Protein AF-E2C2I5-F1 (afdb_monomer_lite)

Radius of gyration: 35.13 Å; chains: 1; bounding box: 68×86×84 Å

Structure (mmCIF, N/CA/C/O backbone):
data_AF-E2C2I5-F1
#
_entry.id   AF-E2C2I5-F1
#
loop_
_atom_site.group_PDB
_atom_site.id
_atom_site.type_symbol
_atom_site.label_atom_id
_atom_site.label_alt_id
_atom_site.label_comp_id
_atom_site.label_asym_id
_atom_site.label_entity_id
_atom_site.label_seq_id
_atom_site.pdbx_PDB_ins_code
_atom_site.Cartn_x
_atom_site.Cartn_y
_atom_site.Cartn_z
_atom_site.occupancy
_atom_site.B_iso_or_equiv
_atom_site.auth_seq_id
_atom_site.auth_comp_id
_atom_site.auth_asym_id
_atom_site.auth_atom_id
_atom_site.pdbx_PDB_model_num
ATOM 1 N N . MET A 1 1 ? -8.054 40.613 7.301 1.00 51.94 1 MET A N 1
ATOM 2 C CA . MET A 1 1 ? -6.855 39.933 7.854 1.00 51.94 1 MET A CA 1
ATOM 3 C C . MET A 1 1 ? -6.997 39.533 9.326 1.00 51.94 1 MET A C 1
ATOM 5 O O . MET A 1 1 ? -6.548 38.452 9.663 1.00 51.94 1 MET A O 1
ATOM 9 N N . LYS A 1 2 ? -7.657 40.318 10.198 1.00 44.59 2 LYS A N 1
ATOM 10 C CA . LYS A 1 2 ? -7.872 39.941 11.616 1.00 44.59 2 LYS A CA 1
ATOM 11 C C . LYS A 1 2 ? -8.952 38.860 11.837 1.00 44.59 2 LYS A C 1
ATOM 13 O O . LYS A 1 2 ? -8.849 38.065 12.758 1.00 44.59 2 LYS A O 1
ATOM 18 N N . SER A 1 3 ? -9.952 38.797 10.958 1.00 50.69 3 SER A N 1
ATOM 19 C CA . SER A 1 3 ? -11.070 37.839 11.006 1.00 50.69 3 SER A CA 1
ATOM 20 C C . SER A 1 3 ? -10.702 36.408 10.586 1.00 50.69 3 SER A C 1
ATOM 22 O O . SER A 1 3 ? -11.320 35.458 11.048 1.00 50.69 3 SER A O 1
ATOM 24 N N . LEU A 1 4 ? -9.674 36.243 9.749 1.00 49.72 4 LEU A N 1
ATOM 25 C CA . LEU A 1 4 ? -9.240 34.935 9.239 1.00 49.72 4 LEU A CA 1
ATOM 26 C C . LEU A 1 4 ? -8.395 34.179 10.283 1.00 49.72 4 LEU A C 1
ATOM 28 O O . LEU A 1 4 ? -8.514 32.969 10.425 1.00 49.7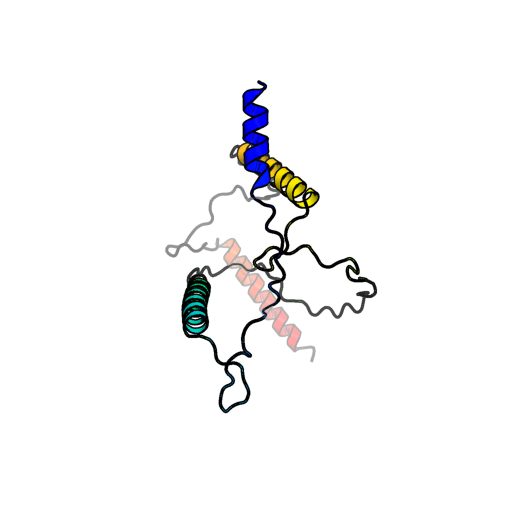2 4 LEU A O 1
ATOM 32 N N . ILE A 1 5 ? -7.630 34.914 11.097 1.00 56.66 5 ILE A N 1
ATOM 33 C CA . ILE A 1 5 ? -6.837 34.367 12.212 1.00 56.66 5 ILE A CA 1
ATOM 34 C C . ILE A 1 5 ? -7.750 33.818 13.322 1.00 56.66 5 ILE A C 1
ATOM 36 O O . ILE A 1 5 ? -7.475 32.756 13.873 1.00 56.66 5 ILE A O 1
ATOM 40 N N . ALA A 1 6 ? -8.870 34.493 13.604 1.00 51.84 6 ALA A N 1
ATOM 41 C CA . ALA A 1 6 ? -9.837 34.039 14.605 1.00 51.84 6 ALA A CA 1
ATOM 42 C C . ALA A 1 6 ? -10.545 32.731 14.202 1.00 51.84 6 ALA A C 1
ATOM 44 O O . ALA A 1 6 ? -10.828 31.906 15.064 1.00 51.84 6 ALA A O 1
ATOM 45 N N . LEU A 1 7 ? -10.787 32.522 12.902 1.00 50.88 7 LEU A N 1
ATOM 46 C CA . LEU A 1 7 ? -11.456 31.325 12.382 1.00 50.88 7 LEU A CA 1
ATOM 47 C C . LEU A 1 7 ? -10.517 30.107 12.311 1.00 50.88 7 LEU A C 1
ATOM 49 O O . LEU A 1 7 ? -10.944 28.981 12.530 1.00 50.88 7 LEU A O 1
ATOM 53 N N . VAL A 1 8 ? -9.221 30.320 12.066 1.00 57.94 8 VAL A N 1
ATOM 54 C CA . VAL A 1 8 ? -8.220 29.237 12.091 1.00 57.94 8 VAL A CA 1
ATOM 55 C C . VAL A 1 8 ? -7.929 28.779 13.528 1.00 57.94 8 VAL A C 1
ATOM 57 O O . VAL A 1 8 ? -7.766 27.585 13.773 1.00 57.94 8 VAL A O 1
ATOM 60 N N . LEU A 1 9 ? -7.945 29.700 14.499 1.00 54.59 9 LEU A N 1
ATOM 61 C CA . LEU A 1 9 ? -7.758 29.367 15.916 1.00 54.59 9 LEU A CA 1
ATOM 62 C C . LEU A 1 9 ? -8.927 28.566 16.514 1.00 54.59 9 LEU A C 1
ATOM 64 O O . LEU A 1 9 ? -8.696 27.728 17.381 1.00 54.59 9 LEU A O 1
ATOM 68 N N . THR A 1 10 ? -10.164 28.759 16.045 1.00 53.28 10 THR A N 1
ATOM 69 C CA . THR A 1 10 ? -11.323 27.979 16.522 1.00 53.28 10 THR A CA 1
ATOM 70 C C . THR A 1 10 ? -11.397 26.570 15.927 1.00 53.28 10 THR A C 1
ATOM 72 O O . THR A 1 10 ? -11.929 25.666 16.571 1.00 53.28 10 THR A O 1
ATOM 75 N N . VAL A 1 11 ? -10.832 26.344 14.737 1.00 52.91 11 VAL A N 1
ATOM 76 C CA . VAL A 1 11 ? -10.748 25.004 14.126 1.00 52.91 11 VAL A CA 1
ATOM 77 C C . VAL A 1 11 ? -9.607 24.181 14.740 1.00 52.91 11 VAL A C 1
ATOM 79 O O . VAL A 1 11 ? -9.776 22.988 14.975 1.00 52.91 11 VAL A O 1
ATOM 82 N N . ALA A 1 12 ? -8.485 24.814 15.101 1.00 45.72 12 ALA A N 1
ATOM 83 C CA . ALA A 1 12 ? -7.349 24.136 15.737 1.00 45.72 12 ALA A CA 1
ATOM 84 C C . ALA A 1 12 ? -7.625 23.652 17.179 1.00 45.72 12 ALA A C 1
ATOM 86 O O . ALA A 1 12 ? -6.884 22.823 17.702 1.00 45.72 12 ALA A O 1
ATOM 87 N N . ALA A 1 13 ? -8.687 24.141 17.827 1.00 45.00 13 ALA A N 1
ATOM 88 C CA . ALA A 1 13 ? -9.015 23.795 19.211 1.00 45.00 13 ALA A CA 1
ATOM 89 C C . ALA A 1 13 ? -9.812 22.480 19.377 1.00 45.00 13 ALA A C 1
ATOM 91 O O . ALA A 1 13 ? -10.006 22.039 20.507 1.00 45.00 13 ALA A O 1
ATOM 92 N N . GLN A 1 14 ? -10.284 21.843 18.297 1.00 46.66 14 GLN A N 1
ATOM 93 C CA . GLN A 1 14 ? -11.210 20.698 18.395 1.00 46.66 14 GLN A CA 1
ATOM 94 C C . GLN A 1 14 ? -10.546 19.311 18.394 1.00 46.66 14 GLN A C 1
ATOM 96 O O . GLN A 1 14 ? -11.235 18.315 18.587 1.00 46.66 14 GLN A O 1
ATOM 101 N N . THR A 1 15 ? -9.225 19.208 18.229 1.00 47.47 15 THR A N 1
ATOM 102 C CA . THR A 1 15 ? -8.535 17.907 18.103 1.00 47.47 15 THR A CA 1
ATOM 103 C C . THR A 1 15 ? -7.548 17.630 19.232 1.00 47.47 15 THR A C 1
ATOM 105 O O . THR A 1 15 ? -6.478 17.069 19.017 1.00 47.47 15 THR A O 1
ATOM 108 N N . LEU A 1 16 ? -7.911 18.001 20.459 1.00 45.62 16 LEU A N 1
ATOM 109 C CA . LEU A 1 16 ? -7.290 17.461 21.666 1.00 45.62 16 LEU A CA 1
ATOM 110 C C . LEU A 1 16 ? -8.247 16.423 22.254 1.00 45.62 16 LEU A C 1
ATOM 112 O O . LEU A 1 16 ? -8.959 16.691 23.218 1.00 45.62 16 LEU A O 1
ATOM 116 N N . ALA A 1 17 ? -8.291 15.236 21.645 1.00 46.94 17 ALA A N 1
ATOM 117 C CA . ALA A 1 17 ? -8.889 14.068 22.279 1.00 46.94 17 ALA A CA 1
ATOM 118 C C . ALA A 1 17 ? -7.963 13.642 23.424 1.00 46.94 17 ALA A C 1
ATOM 120 O O . ALA A 1 17 ? -7.044 12.841 23.262 1.00 46.94 17 ALA A O 1
ATOM 121 N N . THR A 1 18 ? -8.158 14.258 24.584 1.00 50.56 18 THR A N 1
ATOM 122 C CA . THR A 1 18 ? -7.591 13.790 25.841 1.00 50.56 18 THR A CA 1
ATOM 123 C C . THR A 1 18 ? -8.123 12.378 26.100 1.00 50.56 18 THR A C 1
ATOM 125 O O . THR A 1 18 ? -9.337 12.170 26.021 1.00 50.56 18 THR A O 1
ATOM 128 N N . PRO A 1 19 ? -7.271 11.379 26.400 1.00 46.25 19 PRO A N 1
ATOM 129 C CA . PRO A 1 19 ? -7.760 10.093 26.868 1.00 46.25 19 PRO A CA 1
ATOM 130 C C . PRO A 1 19 ? -8.408 10.333 28.231 1.00 46.25 19 PRO A C 1
ATOM 132 O O . PRO A 1 19 ? -7.738 10.448 29.258 1.00 46.25 19 PRO A O 1
ATOM 135 N N . ALA A 1 20 ? -9.729 10.486 28.235 1.00 58.34 20 ALA A N 1
ATOM 136 C CA . ALA A 1 20 ? -10.504 10.495 29.454 1.00 58.34 20 ALA A CA 1
ATOM 137 C C . ALA A 1 20 ? -10.361 9.101 30.073 1.00 58.34 20 ALA A C 1
ATOM 139 O O . ALA A 1 20 ? -10.916 8.121 29.578 1.00 58.34 20 ALA A O 1
ATOM 140 N N . TYR A 1 21 ? -9.573 8.998 31.141 1.00 47.81 21 TYR A N 1
ATOM 141 C CA . TYR A 1 21 ? -9.555 7.811 31.981 1.00 47.81 21 TYR A CA 1
ATOM 142 C C . TYR A 1 21 ? -10.934 7.696 32.636 1.00 47.81 21 TYR A C 1
ATOM 144 O O . TYR A 1 21 ? -11.212 8.326 33.657 1.00 47.81 21 TYR A O 1
ATOM 152 N N . TYR A 1 22 ? -11.830 6.932 32.012 1.00 58.81 22 TYR A N 1
ATOM 153 C CA . TYR A 1 22 ? -13.148 6.643 32.558 1.00 58.81 22 TYR A CA 1
ATOM 154 C C . TYR A 1 22 ? -12.986 5.745 33.783 1.00 58.81 22 TYR A C 1
ATOM 156 O O . TYR A 1 22 ? -12.899 4.522 33.684 1.00 58.81 22 TYR A O 1
ATOM 164 N N . GLN A 1 23 ? -12.932 6.359 34.963 1.00 67.94 23 GLN A N 1
ATOM 165 C CA . GLN A 1 23 ? -12.984 5.634 36.223 1.00 67.94 23 GLN A CA 1
ATOM 166 C C . GLN A 1 23 ? -14.425 5.165 36.443 1.00 67.94 23 GLN A C 1
ATOM 168 O O . GLN A 1 23 ? -15.264 5.883 36.987 1.00 67.94 23 GLN A O 1
ATOM 173 N N . TYR A 1 24 ? -14.723 3.970 35.933 1.00 69.31 24 TYR A N 1
ATOM 174 C CA . TYR A 1 24 ? -16.037 3.347 36.013 1.00 69.31 24 TYR A CA 1
ATOM 175 C C . TYR A 1 24 ? -16.427 3.127 37.485 1.00 69.31 24 TYR A C 1
ATOM 177 O O . TYR A 1 24 ? -15.899 2.246 38.158 1.00 69.31 24 TYR A O 1
ATOM 185 N N . ARG A 1 25 ? -17.343 3.960 37.995 1.00 79.00 25 ARG A N 1
ATOM 186 C CA . ARG A 1 25 ? -17.965 3.847 39.332 1.00 79.00 25 ARG A CA 1
ATOM 187 C C . ARG A 1 25 ? -19.360 3.207 39.261 1.00 79.00 25 ARG A C 1
ATOM 189 O O . ARG A 1 25 ? -20.255 3.580 40.015 1.00 79.00 25 ARG A O 1
ATOM 196 N N . GLY A 1 26 ? -19.567 2.306 38.303 1.00 77.44 26 GLY A N 1
ATOM 197 C CA . GLY A 1 26 ? -20.805 1.544 38.160 1.00 77.44 26 GLY A CA 1
ATOM 198 C C . GLY A 1 26 ? -20.811 0.264 39.003 1.00 77.44 26 GLY A C 1
ATOM 199 O O . GLY A 1 26 ? -19.798 -0.074 39.622 1.00 77.44 26 GLY A O 1
ATOM 200 N N . PRO A 1 27 ? -21.945 -0.456 39.041 1.00 79.12 27 PRO A N 1
ATOM 201 C CA . PRO A 1 27 ? -22.007 -1.783 39.642 1.00 79.12 27 PRO A CA 1
ATOM 202 C C . PRO A 1 27 ? -20.991 -2.734 38.981 1.00 79.12 27 PRO A C 1
ATOM 204 O O . PRO A 1 27 ? -20.654 -2.546 37.811 1.00 79.12 27 PRO A O 1
ATOM 207 N N . PRO A 1 28 ? -20.495 -3.755 39.703 1.00 78.44 28 PRO A N 1
ATOM 208 C CA . PRO A 1 28 ? -19.565 -4.734 39.147 1.00 78.44 28 PRO A CA 1
ATOM 209 C C . PRO A 1 28 ? -20.112 -5.359 37.861 1.00 78.44 28 PRO A C 1
ATOM 211 O O . PRO A 1 28 ? -21.309 -5.634 37.761 1.00 78.44 28 PRO A O 1
ATOM 214 N N . ALA A 1 29 ? -19.234 -5.588 36.883 1.00 81.06 29 ALA A N 1
ATOM 215 C CA . ALA A 1 29 ? -19.639 -6.172 35.613 1.00 81.06 29 ALA A CA 1
ATOM 216 C C . ALA A 1 29 ? -20.240 -7.581 35.825 1.00 81.06 29 ALA A C 1
ATOM 218 O O . ALA A 1 29 ? -19.704 -8.341 36.638 1.00 81.06 29 ALA A O 1
ATOM 219 N N . PRO A 1 30 ? -21.326 -7.949 35.116 1.00 81.50 30 PRO A N 1
ATOM 220 C CA . PRO A 1 30 ? -21.920 -9.278 35.227 1.00 81.50 30 PRO A CA 1
ATOM 221 C C . PRO A 1 30 ? -20.907 -10.370 34.875 1.00 81.50 30 PRO A C 1
ATOM 223 O O . PRO A 1 30 ? -20.236 -10.288 33.847 1.00 81.50 30 PRO A O 1
ATOM 226 N N . ILE A 1 31 ? -20.802 -11.396 35.720 1.00 86.94 31 ILE A N 1
ATOM 227 C CA . ILE A 1 31 ? -19.869 -12.514 35.540 1.00 86.94 31 ILE A CA 1
ATOM 228 C C . ILE A 1 31 ? -20.655 -13.764 35.127 1.00 86.94 31 ILE A C 1
ATOM 230 O O . ILE A 1 31 ? -21.700 -14.064 35.704 1.00 86.94 31 ILE A O 1
ATOM 234 N N . GLY A 1 32 ? -20.165 -14.472 34.111 1.00 82.44 32 GLY A N 1
ATOM 235 C CA . GLY A 1 32 ? -20.705 -15.741 33.639 1.00 82.44 32 GLY A CA 1
ATOM 236 C C . GLY A 1 32 ? -20.396 -16.899 34.588 1.00 82.44 32 GLY A C 1
ATOM 237 O O . GLY A 1 32 ? -19.611 -16.784 35.530 1.00 82.44 32 GLY A O 1
ATOM 238 N N . HIS A 1 33 ? -20.990 -18.064 34.326 1.00 83.56 33 HIS A N 1
ATOM 239 C CA . HIS A 1 33 ? -20.749 -19.277 35.123 1.00 83.56 33 HIS A CA 1
ATOM 240 C C . HIS A 1 33 ? -19.287 -19.767 35.058 1.00 83.56 33 HIS A C 1
ATOM 242 O O . HIS A 1 33 ? -18.873 -20.620 35.837 1.00 83.56 33 HIS A O 1
ATOM 248 N N . ASP A 1 34 ? -18.523 -19.277 34.086 1.00 85.88 34 ASP A N 1
ATOM 249 C CA . ASP A 1 34 ? -17.114 -19.561 33.827 1.00 85.88 34 ASP A CA 1
ATOM 250 C C . ASP A 1 34 ? -16.169 -18.568 34.529 1.00 85.88 34 ASP A C 1
ATOM 252 O O . ASP A 1 34 ? -14.951 -18.650 34.367 1.00 85.88 34 ASP A O 1
ATOM 256 N N . GLY A 1 35 ? -16.715 -17.625 35.306 1.00 87.00 35 GLY A N 1
ATOM 257 C CA . GLY A 1 35 ? -15.945 -16.611 36.022 1.00 87.00 35 GLY A CA 1
ATOM 258 C C . GLY A 1 35 ? -15.465 -15.454 35.142 1.00 87.00 35 GLY A C 1
ATOM 259 O O . GLY A 1 35 ? -14.700 -14.614 35.618 1.00 87.00 35 GLY A O 1
ATOM 260 N N . ARG A 1 36 ? -15.893 -15.378 33.874 1.00 89.75 36 ARG A N 1
ATOM 261 C CA . ARG A 1 36 ? -15.522 -14.292 32.958 1.00 89.75 36 ARG A CA 1
ATOM 262 C C . ARG A 1 36 ? -16.576 -13.199 32.935 1.00 89.75 36 ARG A C 1
ATOM 264 O O . ARG A 1 36 ? -17.757 -13.451 33.139 1.00 89.75 36 ARG A O 1
ATOM 271 N N . VAL A 1 37 ? -16.144 -11.971 32.664 1.00 88.00 37 VAL A N 1
ATOM 272 C CA . VAL A 1 37 ? -17.068 -10.856 32.444 1.00 88.00 37 VAL A CA 1
ATOM 273 C C . VAL A 1 37 ? -17.885 -11.143 31.189 1.00 88.00 37 VAL A C 1
ATOM 275 O O . VAL A 1 37 ? -17.323 -11.376 30.119 1.00 88.00 37 VAL A O 1
ATOM 278 N N . MET A 1 38 ? -19.205 -11.131 31.333 1.00 86.44 38 MET A N 1
ATOM 279 C CA . MET A 1 38 ? -20.123 -11.230 30.210 1.00 86.44 38 MET A CA 1
ATOM 280 C C . MET A 1 38 ? -20.114 -9.918 29.433 1.00 86.44 38 MET A C 1
ATOM 282 O O . MET A 1 38 ? -20.232 -8.840 30.021 1.00 86.44 38 MET A O 1
ATOM 286 N N . ASP A 1 39 ? -20.013 -10.009 28.106 1.00 86.56 39 ASP A N 1
ATOM 287 C CA . ASP A 1 39 ? -20.233 -8.847 27.252 1.00 86.56 39 ASP A CA 1
ATOM 288 C C . ASP A 1 39 ? -21.666 -8.337 27.467 1.00 86.56 39 ASP A C 1
ATOM 290 O O . ASP A 1 39 ? -22.626 -9.114 27.474 1.00 86.56 39 ASP A O 1
ATOM 294 N N . THR A 1 40 ? -21.821 -7.022 27.615 1.00 89.00 40 THR A N 1
ATOM 295 C CA . THR A 1 40 ? -23.147 -6.403 27.520 1.00 89.00 40 THR A CA 1
ATOM 296 C C . THR A 1 40 ? -23.677 -6.589 26.090 1.00 89.00 40 THR A C 1
ATOM 298 O O . THR A 1 40 ? -22.875 -6.772 25.165 1.00 89.00 40 THR A O 1
ATOM 301 N N . PRO A 1 41 ? -25.001 -6.556 25.849 1.00 86.25 41 PRO A N 1
ATOM 302 C CA . PRO A 1 41 ? -25.541 -6.719 24.496 1.00 86.25 41 PRO A CA 1
ATOM 303 C C . PRO A 1 41 ? -24.956 -5.705 23.498 1.00 86.25 41 PRO A C 1
ATOM 305 O O . PRO A 1 41 ? -24.726 -6.044 22.338 1.00 86.25 41 PRO A O 1
ATOM 308 N N . GLU A 1 42 ? -24.632 -4.493 23.952 1.00 87.81 42 GLU A N 1
ATOM 309 C CA . GLU A 1 42 ? -23.971 -3.464 23.147 1.00 87.81 42 GLU A CA 1
ATOM 310 C C . GLU A 1 42 ? -22.542 -3.873 22.763 1.00 87.81 42 GLU A C 1
ATOM 312 O O . GLU A 1 42 ? -22.161 -3.769 21.596 1.00 87.81 42 GLU A O 1
ATOM 317 N N . VAL A 1 43 ? -21.755 -4.383 23.720 1.00 90.25 43 VAL A N 1
ATOM 318 C CA . VAL A 1 43 ? -20.379 -4.851 23.475 1.00 90.25 43 VAL A CA 1
ATOM 319 C C . VAL A 1 43 ? -20.378 -6.081 22.569 1.00 90.25 43 VAL A C 1
ATOM 321 O O . VAL A 1 43 ? -19.553 -6.171 21.660 1.00 90.25 43 VAL A O 1
ATOM 324 N N . ALA A 1 44 ? -21.322 -7.001 22.763 1.00 89.12 44 ALA A N 1
ATOM 325 C CA . ALA A 1 44 ? -21.480 -8.173 21.913 1.00 89.12 44 ALA A CA 1
ATOM 326 C C . ALA A 1 44 ? -21.802 -7.774 20.463 1.00 89.12 44 ALA A C 1
ATOM 328 O O . ALA A 1 44 ? -21.187 -8.292 19.530 1.00 89.12 44 ALA A O 1
ATOM 329 N N . HIS A 1 45 ? -22.708 -6.809 20.268 1.00 91.50 45 HIS A N 1
ATOM 330 C CA . HIS A 1 45 ? -23.044 -6.295 18.941 1.00 91.50 45 HIS A CA 1
ATOM 331 C C . HIS A 1 45 ? -21.850 -5.599 18.271 1.00 91.50 45 HIS A C 1
ATOM 333 O O . HIS A 1 45 ? -21.521 -5.908 17.125 1.00 91.50 45 HIS A O 1
ATOM 339 N N . ALA A 1 46 ? -21.153 -4.718 18.994 1.00 90.62 46 ALA A N 1
ATOM 340 C CA . ALA A 1 46 ? -19.965 -4.036 18.482 1.00 90.62 46 ALA A CA 1
ATOM 341 C C . ALA A 1 46 ? -18.850 -5.028 18.104 1.00 90.62 46 ALA A C 1
ATOM 343 O O . ALA A 1 46 ? -18.231 -4.906 17.046 1.00 90.62 46 ALA A O 1
ATOM 344 N N . LYS A 1 47 ? -18.634 -6.057 18.932 1.00 93.94 47 LYS A N 1
ATOM 345 C CA . LYS A 1 47 ? -17.666 -7.128 18.668 1.00 93.94 47 LYS A CA 1
ATOM 346 C C . LYS A 1 47 ? -18.048 -7.938 17.432 1.00 93.94 47 LYS A C 1
ATOM 348 O O . LYS A 1 47 ? -17.183 -8.207 16.605 1.00 93.94 47 LYS A O 1
ATOM 353 N N . ALA A 1 48 ? -19.324 -8.287 17.269 1.00 92.12 48 ALA A N 1
ATOM 354 C CA . ALA A 1 48 ? -19.804 -8.995 16.085 1.00 92.12 48 ALA A CA 1
ATOM 355 C C . ALA A 1 48 ? -19.592 -8.174 14.802 1.00 92.12 48 ALA A C 1
ATOM 357 O O . ALA A 1 48 ? -19.080 -8.703 13.816 1.00 92.12 48 ALA A O 1
ATOM 358 N N . ALA A 1 49 ? -19.911 -6.876 14.832 1.00 92.81 49 ALA A N 1
ATOM 359 C CA . ALA A 1 49 ? -19.674 -5.975 13.707 1.00 92.81 49 ALA A CA 1
ATOM 360 C C . ALA A 1 49 ? -18.179 -5.881 13.353 1.00 92.81 49 ALA A C 1
ATOM 362 O O . ALA A 1 49 ? -17.813 -6.015 12.188 1.00 92.81 49 ALA A O 1
ATOM 363 N N . HIS A 1 50 ? -17.304 -5.732 14.352 1.00 93.50 50 HIS A N 1
ATOM 364 C CA . HIS A 1 50 ? -15.854 -5.699 14.143 1.00 93.50 50 HIS A CA 1
ATOM 365 C C . HIS A 1 50 ? -15.308 -7.020 13.581 1.00 93.50 50 HIS A C 1
ATOM 367 O O . HIS A 1 50 ? -14.472 -7.034 12.685 1.00 93.50 50 HIS A O 1
ATOM 373 N N . LEU A 1 51 ? -15.786 -8.164 14.072 1.00 95.31 51 LEU A N 1
ATOM 374 C CA . LEU A 1 51 ? -15.356 -9.457 13.536 1.00 95.31 51 LEU A CA 1
ATOM 375 C C . LEU A 1 51 ? -15.806 -9.655 12.081 1.00 95.31 51 LEU A C 1
ATOM 377 O O . LEU A 1 51 ? -15.062 -10.243 11.296 1.00 95.31 51 LEU A O 1
ATOM 381 N N . ALA A 1 52 ? -16.969 -9.125 11.695 1.00 92.38 52 ALA A N 1
ATOM 382 C CA . ALA A 1 52 ? -17.425 -9.150 10.308 1.00 92.38 52 ALA A CA 1
ATOM 383 C C . ALA A 1 52 ? -16.515 -8.323 9.380 1.00 92.38 52 ALA A C 1
ATOM 385 O O . ALA A 1 52 ? -16.144 -8.802 8.307 1.00 92.38 52 ALA A O 1
ATOM 386 N N . THR A 1 53 ? -16.091 -7.125 9.799 1.00 90.75 53 THR A N 1
ATOM 387 C CA . THR A 1 53 ? -15.169 -6.297 9.000 1.00 90.75 53 THR A CA 1
ATOM 388 C C . THR A 1 53 ? -13.784 -6.933 8.885 1.00 90.75 53 THR A C 1
ATOM 390 O O . THR A 1 53 ? -13.197 -6.938 7.801 1.00 90.75 53 THR A O 1
ATOM 393 N N . VAL A 1 54 ? -13.278 -7.540 9.965 1.00 94.00 54 VAL A N 1
ATOM 394 C CA . VAL A 1 54 ? -12.013 -8.293 9.956 1.00 94.00 54 VAL A CA 1
ATOM 395 C C . VAL A 1 54 ? -12.079 -9.469 8.978 1.00 94.00 54 VAL A C 1
ATOM 397 O O . VAL A 1 54 ? -11.145 -9.673 8.199 1.00 94.00 54 VAL A O 1
ATOM 400 N N . ALA A 1 55 ? -13.185 -10.217 8.965 1.00 90.62 55 ALA A N 1
ATOM 401 C CA . ALA A 1 55 ? -13.381 -11.320 8.027 1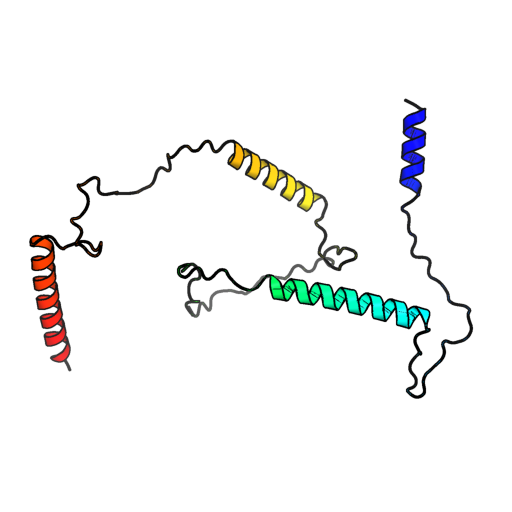.00 90.62 55 ALA A CA 1
ATOM 402 C C . ALA A 1 55 ? -13.424 -10.840 6.564 1.00 90.62 55 ALA A C 1
ATOM 404 O O . ALA A 1 55 ? -12.805 -11.451 5.690 1.00 90.62 55 ALA A O 1
ATOM 405 N N . GLU A 1 56 ? -14.095 -9.717 6.290 1.00 87.50 56 GLU A N 1
ATOM 406 C CA . GLU A 1 56 ? -14.128 -9.114 4.954 1.00 87.50 56 GLU A CA 1
ATOM 407 C C . GLU A 1 56 ? -12.729 -8.674 4.488 1.00 87.50 56 GLU A C 1
ATOM 409 O O . GLU A 1 56 ? -12.337 -8.929 3.344 1.00 87.50 56 GLU A O 1
ATOM 414 N N . ALA A 1 57 ? -11.951 -8.044 5.374 1.00 85.19 57 ALA A N 1
ATOM 415 C CA . ALA A 1 57 ? -10.583 -7.626 5.087 1.00 85.19 57 ALA A CA 1
ATOM 416 C C . ALA A 1 57 ? -9.672 -8.830 4.789 1.00 85.19 57 ALA A C 1
ATOM 418 O O . ALA A 1 57 ? -8.951 -8.826 3.788 1.00 85.19 57 ALA A O 1
ATOM 419 N N . ALA A 1 58 ? -9.764 -9.899 5.584 1.00 86.56 58 ALA A N 1
ATOM 420 C CA . ALA A 1 58 ? -9.014 -11.134 5.354 1.00 86.56 58 ALA A CA 1
ATOM 421 C C . ALA A 1 58 ? -9.352 -11.775 3.992 1.00 86.56 58 ALA A C 1
ATOM 423 O O . ALA A 1 58 ? -8.457 -12.202 3.257 1.00 86.56 58 ALA A O 1
ATOM 424 N N . ALA A 1 59 ? -10.628 -11.766 3.594 1.00 82.06 59 ALA A N 1
ATOM 425 C CA . ALA A 1 59 ? -11.067 -12.280 2.295 1.00 82.06 59 ALA A CA 1
ATOM 426 C C . ALA A 1 59 ? -10.609 -11.424 1.096 1.00 82.06 59 ALA A C 1
ATOM 428 O O . ALA A 1 59 ? -10.560 -11.913 -0.036 1.00 82.06 59 ALA A O 1
ATOM 429 N N . LYS A 1 60 ? -10.288 -10.138 1.291 1.00 81.00 60 LYS A N 1
ATOM 430 C CA . LYS A 1 60 ? -9.686 -9.293 0.241 1.00 81.00 60 LYS A CA 1
ATOM 431 C C . LYS A 1 60 ? -8.216 -9.647 0.011 1.00 81.00 60 LYS A C 1
ATOM 433 O O . LYS A 1 60 ? -7.805 -9.734 -1.141 1.00 81.00 60 LYS A O 1
ATOM 438 N N . ILE A 1 61 ? -7.466 -9.940 1.074 1.00 73.50 61 ILE A N 1
ATOM 439 C CA . ILE A 1 61 ? -6.041 -10.310 0.993 1.00 73.50 61 ILE A CA 1
ATOM 440 C C . ILE A 1 61 ? -5.850 -11.624 0.219 1.00 73.50 61 ILE A C 1
ATOM 442 O O . ILE A 1 61 ? -4.966 -11.723 -0.623 1.00 73.50 61 ILE A O 1
ATOM 446 N N . SER A 1 62 ? -6.717 -12.620 0.427 1.00 58.50 62 SER A N 1
ATOM 447 C CA . SER A 1 62 ? -6.621 -13.897 -0.302 1.00 58.50 62 SER A CA 1
ATOM 448 C C . SER A 1 62 ? -6.993 -13.800 -1.790 1.00 58.50 62 SER A C 1
ATOM 450 O O . SER A 1 62 ? -6.651 -14.695 -2.559 1.00 58.50 62 SER A O 1
ATOM 452 N N . ARG A 1 63 ? -7.712 -12.752 -2.214 1.00 57.47 63 ARG A N 1
ATOM 453 C CA . ARG A 1 63 ? -8.107 -12.552 -3.620 1.00 57.47 63 ARG A CA 1
ATOM 454 C C . ARG A 1 63 ? -7.072 -11.787 -4.442 1.00 57.47 63 ARG A C 1
ATOM 456 O O . ARG A 1 63 ? -7.169 -11.804 -5.662 1.00 57.47 63 ARG A O 1
ATOM 463 N N . SER A 1 64 ? -6.082 -11.151 -3.812 1.00 54.88 64 SER A N 1
ATOM 464 C CA . SER A 1 64 ? -4.991 -10.475 -4.526 1.00 54.88 64 SER A CA 1
ATOM 465 C C . SER A 1 64 ? -3.806 -11.394 -4.849 1.00 54.88 64 SER A C 1
ATOM 467 O O . SER A 1 64 ? -2.794 -10.911 -5.342 1.00 54.88 64 SER A O 1
ATOM 469 N N . SER A 1 65 ? -3.894 -12.699 -4.560 1.00 52.28 65 SER A N 1
ATOM 470 C CA . SER A 1 65 ? -2.774 -13.643 -4.694 1.00 52.28 65 SER A CA 1
ATOM 471 C C . SER A 1 65 ? -2.961 -14.730 -5.761 1.00 52.28 65 SER A C 1
ATOM 473 O O . SER A 1 65 ? -2.323 -15.775 -5.650 1.00 52.28 65 SER A O 1
ATOM 475 N N . VAL A 1 66 ? -3.798 -14.535 -6.789 1.00 47.72 66 VAL A N 1
ATOM 476 C CA . VAL A 1 66 ? -3.895 -15.498 -7.906 1.00 47.72 66 VAL A CA 1
ATOM 477 C C . VAL A 1 66 ? -4.097 -14.836 -9.275 1.00 47.72 66 VAL A C 1
ATOM 479 O O . VAL A 1 66 ? -5.019 -14.049 -9.461 1.00 47.72 66 VAL A O 1
ATOM 482 N N . ALA A 1 67 ? -3.256 -15.282 -10.219 1.00 46.53 67 A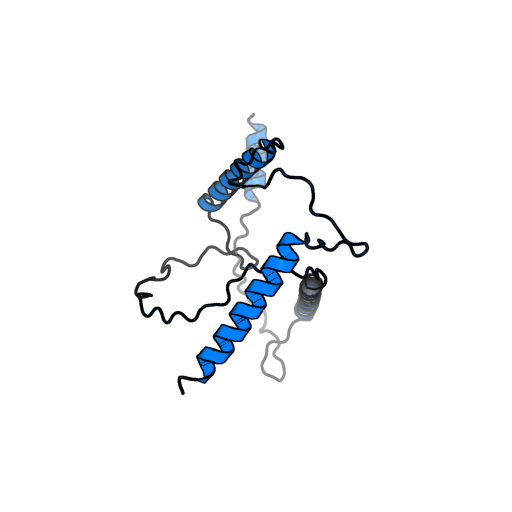LA A N 1
ATOM 483 C CA . ALA A 1 67 ? -3.245 -15.067 -11.672 1.00 46.53 67 ALA A CA 1
ATOM 484 C C . ALA A 1 67 ? -2.409 -13.896 -12.228 1.00 46.53 67 ALA A C 1
ATOM 486 O O . ALA A 1 67 ? -2.901 -13.023 -12.935 1.00 46.53 67 ALA A O 1
ATOM 487 N N . SER A 1 68 ? -1.095 -13.991 -12.036 1.00 43.22 68 SER A N 1
ATOM 488 C CA . SER A 1 68 ? -0.147 -13.687 -13.114 1.00 43.22 68 SER A CA 1
ATOM 489 C C . SER A 1 68 ? 0.801 -14.879 -13.249 1.00 43.22 68 SER A C 1
ATOM 491 O O . SER A 1 68 ? 1.822 -14.966 -12.570 1.00 43.22 68 SER A O 1
ATOM 493 N N . GLU A 1 69 ? 0.389 -15.854 -14.064 1.00 52.00 69 GLU A N 1
ATOM 494 C CA . GLU A 1 69 ? 1.284 -16.867 -14.620 1.00 52.00 69 GLU A CA 1
ATOM 495 C C . GLU A 1 69 ? 2.121 -16.196 -15.713 1.00 52.00 69 GLU A C 1
ATOM 497 O O . GLU A 1 69 ? 1.772 -16.257 -16.888 1.00 52.00 69 GLU A O 1
ATOM 502 N N . ASP A 1 70 ? 3.208 -15.537 -15.323 1.00 40.94 70 ASP A N 1
ATOM 503 C CA . ASP A 1 70 ? 4.294 -15.234 -16.250 1.00 40.94 70 ASP A CA 1
ATOM 504 C C . ASP A 1 70 ? 5.463 -16.144 -15.882 1.00 40.94 70 ASP A C 1
ATOM 506 O O . ASP A 1 70 ? 6.118 -16.008 -14.843 1.00 40.94 70 ASP A O 1
ATOM 510 N N . ARG A 1 71 ? 5.603 -17.192 -16.693 1.00 52.34 71 ARG A 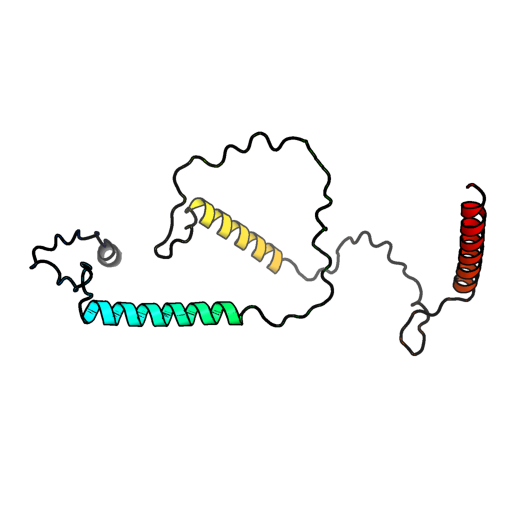N 1
ATOM 511 C CA . ARG A 1 71 ? 6.776 -18.057 -16.706 1.00 52.34 71 ARG A CA 1
ATOM 512 C C . ARG A 1 71 ? 7.897 -17.205 -17.300 1.00 52.34 71 ARG A C 1
ATOM 514 O O . ARG A 1 71 ? 7.677 -16.595 -18.333 1.00 52.34 71 ARG A O 1
ATOM 521 N N . ASP A 1 72 ? 9.057 -17.206 -16.643 1.00 49.41 72 ASP A N 1
ATOM 522 C CA . ASP A 1 72 ? 10.328 -16.594 -17.082 1.00 49.41 72 ASP A CA 1
ATOM 523 C C . ASP A 1 72 ? 10.723 -15.277 -16.384 1.00 49.41 72 ASP A C 1
ATOM 525 O O . ASP A 1 72 ? 11.075 -14.277 -17.006 1.00 49.41 72 ASP A O 1
ATOM 529 N N . HIS A 1 73 ? 10.809 -15.300 -15.047 1.00 44.28 73 HIS A N 1
ATOM 530 C CA . HIS A 1 73 ? 11.661 -14.349 -14.322 1.00 44.28 73 HIS A CA 1
ATOM 531 C C . HIS A 1 73 ? 12.695 -15.065 -13.444 1.00 44.28 73 HIS A C 1
ATOM 533 O O . HIS A 1 73 ? 12.536 -15.277 -12.240 1.00 44.28 73 HIS A O 1
ATOM 539 N N . HIS A 1 74 ? 13.794 -15.465 -14.081 1.00 54.78 74 HIS A N 1
ATOM 540 C CA . HIS A 1 74 ? 14.995 -15.987 -13.434 1.00 54.78 74 HIS A CA 1
ATOM 541 C C . HIS A 1 74 ? 15.836 -14.831 -12.865 1.00 54.78 74 HIS A C 1
ATOM 543 O O . HIS A 1 74 ? 16.846 -14.450 -13.444 1.00 54.78 74 HIS A O 1
ATOM 549 N N . GLY A 1 75 ? 15.404 -14.252 -11.741 1.00 49.84 75 GLY A N 1
ATOM 550 C CA . GLY A 1 75 ? 16.119 -13.150 -11.073 1.00 49.84 75 GLY A CA 1
ATOM 551 C C . GLY A 1 75 ? 16.583 -13.439 -9.644 1.00 49.84 75 GLY A C 1
ATOM 552 O O . GLY A 1 75 ? 17.437 -12.729 -9.124 1.00 49.84 75 GLY A O 1
ATOM 553 N N . TYR A 1 76 ? 16.074 -14.493 -9.001 1.00 48.12 76 TYR A N 1
ATOM 554 C CA . TYR A 1 76 ? 16.567 -14.904 -7.689 1.00 48.12 76 TYR A CA 1
ATOM 555 C C . TYR A 1 76 ? 17.621 -15.990 -7.854 1.00 48.12 76 TYR A C 1
ATOM 557 O O . TYR A 1 76 ? 17.328 -17.165 -8.080 1.00 48.12 76 TYR A O 1
ATOM 565 N N . SER A 1 77 ? 18.875 -15.564 -7.732 1.00 52.19 77 SER A N 1
ATOM 566 C CA . SER A 1 77 ? 20.005 -16.426 -7.423 1.00 52.19 77 SER A CA 1
ATOM 567 C C . SER A 1 77 ? 19.602 -17.423 -6.337 1.00 52.19 77 SER A C 1
ATOM 569 O O . SER A 1 77 ? 19.277 -17.032 -5.212 1.00 52.19 77 SER A O 1
ATOM 571 N N . LYS A 1 78 ? 19.638 -18.717 -6.677 1.00 50.41 78 LYS A N 1
ATOM 572 C CA . LYS A 1 78 ? 19.668 -19.805 -5.694 1.00 50.41 78 LYS A CA 1
ATOM 573 C C . LYS A 1 78 ? 20.695 -19.410 -4.628 1.00 50.41 78 LYS A C 1
ATOM 575 O O . LYS A 1 78 ? 21.780 -18.980 -5.030 1.00 50.41 78 LYS A O 1
ATOM 580 N N . PRO A 1 79 ? 20.406 -19.511 -3.317 1.00 54.03 79 PRO A N 1
ATOM 581 C CA . PRO A 1 79 ? 21.436 -19.266 -2.328 1.00 54.03 79 PRO A CA 1
ATOM 582 C C . PRO A 1 79 ? 22.511 -20.321 -2.565 1.00 54.03 79 PRO A C 1
ATOM 584 O O . PRO A 1 79 ? 22.335 -21.497 -2.252 1.00 54.03 79 PRO A O 1
ATOM 587 N N . VAL A 1 80 ? 23.611 -19.908 -3.190 1.00 50.94 80 VAL A N 1
ATOM 588 C CA . VAL A 1 80 ? 24.839 -20.678 -3.148 1.00 50.94 80 VAL A CA 1
ATOM 589 C C . VAL A 1 80 ? 25.146 -20.752 -1.665 1.00 50.94 80 VAL A C 1
ATOM 591 O O . VAL A 1 80 ? 25.375 -19.727 -1.024 1.00 50.94 80 VAL A O 1
ATOM 594 N N . THR A 1 81 ? 25.094 -21.952 -1.099 1.00 53.84 81 THR A N 1
ATOM 595 C CA . THR A 1 81 ? 25.648 -22.225 0.221 1.00 53.84 81 THR A CA 1
ATOM 596 C C . THR A 1 81 ? 27.163 -22.108 0.107 1.00 53.84 81 THR A C 1
ATOM 598 O O . THR A 1 81 ? 27.889 -23.097 0.128 1.00 53.84 81 THR A O 1
ATOM 601 N N . VAL A 1 82 ? 27.650 -20.882 -0.077 1.00 49.41 82 VAL A N 1
ATOM 602 C CA . VAL A 1 82 ? 29.013 -20.538 0.273 1.00 49.41 82 VAL A CA 1
ATOM 603 C C . VAL A 1 82 ? 28.997 -20.558 1.787 1.00 49.41 82 VAL A C 1
ATOM 605 O O . VAL A 1 82 ? 28.324 -19.745 2.421 1.00 49.41 82 VAL A O 1
ATOM 608 N N . VAL A 1 83 ? 29.698 -21.522 2.377 1.00 53.03 83 VAL A N 1
ATOM 609 C CA . VAL A 1 83 ? 30.057 -21.476 3.792 1.00 53.03 83 VAL A CA 1
ATOM 610 C C . VAL A 1 83 ? 31.010 -20.293 3.952 1.00 53.03 83 VAL A C 1
ATOM 612 O O . VAL A 1 83 ? 32.224 -20.447 3.998 1.00 53.03 83 VAL A O 1
ATOM 615 N N . ASN A 1 84 ? 30.458 -19.081 3.969 1.00 46.12 84 ASN A N 1
ATOM 616 C CA . ASN A 1 84 ? 31.200 -17.873 4.260 1.00 46.12 84 ASN A CA 1
ATOM 617 C C . ASN A 1 84 ? 31.151 -17.688 5.776 1.00 46.12 84 ASN A C 1
ATOM 619 O O . ASN A 1 84 ? 30.375 -16.906 6.323 1.00 46.12 84 ASN A O 1
ATOM 623 N N . GLN A 1 85 ? 31.967 -18.489 6.461 1.00 49.31 85 GLN A N 1
ATOM 624 C CA . GLN A 1 85 ? 32.385 -18.274 7.845 1.00 49.31 85 GLN A CA 1
ATOM 625 C C . GLN A 1 85 ? 33.258 -17.011 7.886 1.00 49.31 85 GLN A C 1
ATOM 627 O O . GLN A 1 85 ? 34.469 -17.086 8.041 1.00 49.31 85 GLN A O 1
ATOM 632 N N . MET A 1 86 ? 32.667 -15.845 7.633 1.00 45.50 86 MET A N 1
ATOM 633 C CA . MET A 1 86 ? 33.406 -14.590 7.542 1.00 45.50 86 MET A CA 1
ATOM 634 C C . MET A 1 86 ? 32.475 -13.442 7.966 1.00 45.50 86 MET A C 1
ATOM 636 O O . MET A 1 86 ? 31.775 -12.841 7.160 1.00 45.50 86 MET A O 1
ATOM 640 N N . TYR A 1 87 ? 32.447 -13.215 9.283 1.00 44.31 87 TYR A N 1
ATOM 641 C CA . TYR A 1 87 ? 32.002 -12.004 9.992 1.00 44.31 87 TYR A CA 1
ATOM 642 C C . TYR A 1 87 ? 30.537 -11.543 9.831 1.00 44.31 87 TYR A C 1
ATOM 644 O O . TYR A 1 87 ? 30.255 -10.518 9.225 1.00 44.31 87 TYR A O 1
ATOM 652 N N . HIS A 1 88 ? 29.610 -12.200 10.539 1.00 48.34 88 HIS A N 1
ATOM 653 C CA . HIS A 1 88 ? 28.375 -11.547 11.027 1.00 48.34 88 HIS A CA 1
ATOM 654 C C . HIS A 1 88 ? 28.515 -11.117 12.501 1.00 48.34 88 HIS A C 1
ATOM 656 O O . HIS A 1 88 ? 27.566 -11.141 13.281 1.00 48.34 88 HIS A O 1
ATOM 662 N N . THR A 1 89 ? 29.728 -10.750 12.913 1.00 51.56 89 THR A N 1
ATOM 663 C CA . THR A 1 89 ? 30.016 -10.237 14.254 1.00 51.56 89 THR A CA 1
ATOM 664 C C . THR A 1 89 ? 29.895 -8.713 14.237 1.00 51.56 89 THR A C 1
ATOM 666 O O . THR A 1 89 ? 30.859 -8.039 13.882 1.00 51.56 89 THR A O 1
ATOM 669 N N . GLY A 1 90 ? 28.734 -8.158 14.606 1.00 49.28 90 GLY A N 1
ATOM 670 C CA . GLY A 1 90 ? 28.685 -6.746 15.022 1.00 49.28 90 GLY A CA 1
ATOM 671 C C . GLY A 1 90 ? 27.523 -5.864 14.569 1.00 49.28 90 GLY A C 1
ATOM 672 O O . GLY A 1 90 ? 27.645 -4.653 14.705 1.00 49.28 90 GLY A O 1
ATOM 673 N N . TYR A 1 91 ? 26.391 -6.384 14.084 1.00 50.34 91 TYR A N 1
ATOM 674 C CA . TYR A 1 91 ? 25.188 -5.541 14.057 1.00 50.34 91 TYR A CA 1
ATOM 675 C C . TYR A 1 91 ? 24.581 -5.507 15.464 1.00 50.34 91 TYR A C 1
ATOM 677 O O . TYR A 1 91 ? 23.703 -6.300 15.798 1.00 50.34 91 TYR A O 1
ATOM 685 N N . GLN A 1 92 ? 25.073 -4.590 16.306 1.00 61.06 92 GLN A N 1
ATOM 686 C CA . GLN A 1 92 ? 24.281 -4.063 17.417 1.00 61.06 92 GLN A CA 1
ATOM 687 C C . GLN A 1 92 ? 22.977 -3.538 16.811 1.00 61.06 92 GLN A C 1
ATOM 689 O O . GLN A 1 92 ? 22.967 -2.509 16.134 1.00 61.06 92 GLN A O 1
ATOM 694 N N . GLY A 1 93 ? 21.895 -4.302 16.979 1.00 69.94 93 GLY A N 1
ATOM 695 C CA . GLY A 1 93 ? 20.564 -3.894 16.554 1.00 69.94 93 GLY A CA 1
ATOM 696 C C . GLY A 1 93 ? 20.248 -2.510 17.111 1.00 69.94 93 GLY A C 1
ATOM 697 O O . GLY A 1 93 ? 20.755 -2.121 18.159 1.00 69.94 93 GLY A O 1
ATOM 698 N N . TYR A 1 94 ? 19.439 -1.740 16.394 1.00 76.31 94 TYR A N 1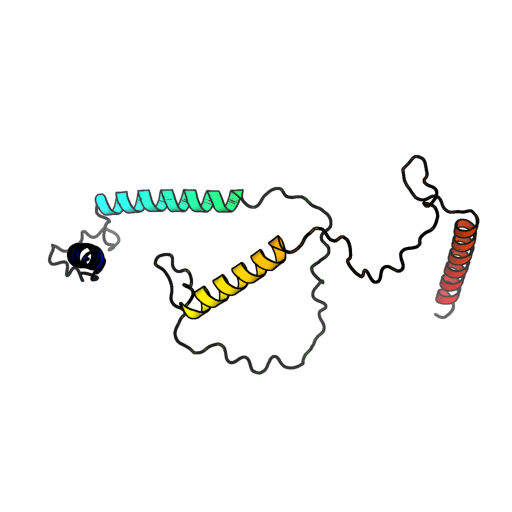
ATOM 699 C CA . TYR A 1 94 ? 18.999 -0.436 16.872 1.00 76.31 94 TYR A CA 1
ATOM 700 C C . TYR A 1 94 ? 18.386 -0.580 18.279 1.00 76.31 94 TYR A C 1
ATOM 702 O O . TYR A 1 94 ? 17.305 -1.137 18.439 1.00 76.31 94 TYR A O 1
ATOM 710 N N . HIS A 1 95 ? 19.103 -0.104 19.300 1.00 81.44 95 HIS A N 1
ATOM 711 C CA . HIS A 1 95 ? 18.688 -0.136 20.709 1.00 81.44 95 HIS A CA 1
ATOM 712 C C . HIS A 1 95 ? 17.970 1.159 21.128 1.00 81.44 95 HIS A C 1
ATOM 714 O O . HIS A 1 95 ? 17.920 1.498 22.309 1.00 81.44 95 HIS A O 1
ATOM 720 N N . GLY A 1 96 ? 17.472 1.927 20.156 1.00 79.94 96 GLY A N 1
ATOM 721 C CA . GLY A 1 96 ? 16.721 3.148 20.412 1.00 79.94 96 GLY A CA 1
ATOM 722 C C . GLY A 1 96 ? 15.278 2.874 20.847 1.00 79.94 96 GLY A C 1
ATOM 723 O O . GLY A 1 96 ? 14.850 1.718 20.924 1.00 79.94 96 GLY A O 1
ATOM 724 N N . PRO A 1 97 ? 14.512 3.935 21.145 1.00 84.12 97 PRO A N 1
ATOM 725 C CA . PRO A 1 97 ? 13.099 3.798 21.464 1.00 84.12 97 PRO A CA 1
ATOM 726 C C . PRO A 1 97 ? 12.341 3.117 20.308 1.00 84.12 97 PRO A C 1
ATOM 728 O O . PRO A 1 97 ? 12.732 3.270 19.148 1.00 84.12 97 PRO A O 1
ATOM 731 N N . PRO A 1 98 ? 11.254 2.380 20.599 1.00 83.00 98 PRO A N 1
ATOM 732 C CA . PRO A 1 98 ? 10.411 1.786 19.568 1.00 83.00 98 PRO A CA 1
ATOM 733 C C . PRO A 1 98 ? 9.955 2.826 18.539 1.00 83.00 98 PRO A C 1
ATOM 735 O O . PRO A 1 98 ? 9.686 3.978 18.890 1.00 83.00 98 PRO A O 1
ATOM 738 N N . ALA A 1 99 ? 9.859 2.418 17.273 1.00 85.50 99 ALA A N 1
ATOM 739 C CA . ALA A 1 99 ? 9.411 3.304 16.207 1.00 85.50 99 ALA A CA 1
ATOM 740 C C . ALA A 1 99 ? 7.984 3.823 16.491 1.00 85.50 99 ALA A C 1
ATOM 742 O O . ALA A 1 99 ? 7.150 3.042 16.958 1.00 85.50 99 ALA A O 1
ATOM 743 N N . PRO A 1 100 ? 7.682 5.104 16.208 1.00 86.75 100 PRO A N 1
ATOM 744 C CA . PRO A 1 100 ? 6.331 5.637 16.347 1.00 86.75 100 PRO A CA 1
ATOM 745 C C . PRO A 1 100 ? 5.343 4.831 15.501 1.00 86.75 100 PRO A C 1
ATOM 747 O O . PRO A 1 100 ? 5.584 4.617 14.313 1.00 86.75 100 PRO A O 1
ATOM 750 N N . LEU A 1 101 ? 4.247 4.383 16.112 1.00 92.62 101 LEU A N 1
ATOM 751 C CA . LEU A 1 101 ? 3.187 3.631 15.441 1.00 92.62 101 LEU A CA 1
ATOM 752 C C . LEU A 1 101 ? 1.920 4.488 15.321 1.00 92.62 101 LEU A C 1
ATOM 754 O O . LEU A 1 101 ? 1.654 5.321 16.190 1.00 92.62 101 LEU A O 1
ATOM 758 N N . ASP A 1 102 ? 1.141 4.286 14.262 1.00 89.50 102 ASP A N 1
ATOM 759 C CA . ASP A 1 102 ? -0.194 4.864 14.114 1.00 89.50 102 ASP A CA 1
ATOM 760 C C . ASP A 1 102 ? -1.247 4.054 14.886 1.00 89.50 102 ASP A C 1
ATOM 762 O O . ASP A 1 102 ? -0.955 3.051 15.542 1.00 89.50 102 ASP A O 1
ATOM 766 N N . HIS A 1 103 ? -2.503 4.498 14.801 1.00 89.69 103 HIS A N 1
ATOM 767 C CA . HIS A 1 103 ? -3.640 3.808 15.408 1.00 89.69 103 HIS A CA 1
ATOM 768 C C . HIS A 1 103 ? -3.887 2.389 14.863 1.00 89.69 103 HIS A C 1
ATOM 770 O O . HIS A 1 103 ? -4.503 1.584 15.557 1.00 89.69 103 HIS A O 1
ATOM 776 N N . ASP A 1 104 ? -3.368 2.070 13.673 1.00 90.50 104 ASP A N 1
ATOM 777 C CA . ASP A 1 104 ? -3.456 0.756 13.032 1.00 90.50 104 ASP A CA 1
ATOM 778 C C . ASP A 1 104 ? -2.218 -0.116 13.339 1.00 90.50 104 ASP A C 1
ATOM 780 O O . ASP A 1 104 ? -2.093 -1.239 12.840 1.00 90.50 104 ASP A O 1
ATOM 784 N N . GLY A 1 105 ? -1.283 0.387 14.157 1.00 91.12 105 GLY A N 1
ATOM 785 C CA . GLY A 1 105 ? -0.044 -0.292 14.533 1.00 91.12 105 GLY A CA 1
ATOM 786 C C . GLY A 1 105 ? 1.039 -0.289 13.449 1.00 91.12 105 GLY A C 1
ATOM 787 O O . GLY A 1 105 ? 1.969 -1.095 13.515 1.00 91.12 105 GLY A O 1
ATOM 788 N N . ARG A 1 106 ? 0.943 0.576 12.434 1.00 93.56 106 ARG A N 1
ATOM 789 C CA . ARG A 1 106 ? 1.957 0.743 11.382 1.00 93.56 106 ARG A CA 1
ATOM 790 C C . ARG A 1 106 ? 2.965 1.807 11.771 1.00 93.56 106 ARG A C 1
ATOM 792 O O . ARG A 1 106 ? 2.627 2.790 12.415 1.00 93.56 106 ARG A O 1
ATOM 799 N N . VAL A 1 107 ? 4.214 1.617 11.353 1.00 92.69 107 VAL A N 1
ATOM 800 C CA . VAL A 1 107 ? 5.276 2.598 11.588 1.00 92.69 107 VAL A CA 1
ATOM 801 C C . VAL A 1 107 ? 4.956 3.883 10.834 1.00 92.69 107 VAL A C 1
ATOM 803 O O . VAL A 1 107 ? 4.806 3.870 9.613 1.00 92.69 107 VAL A O 1
ATOM 806 N N . VAL A 1 108 ? 4.878 4.984 11.573 1.00 92.19 108 VAL A N 1
ATOM 807 C CA . VAL A 1 108 ? 4.711 6.325 11.018 1.00 92.19 108 VAL A CA 1
ATOM 808 C C . VAL A 1 108 ? 6.088 6.877 10.690 1.00 92.19 108 VAL A C 1
ATOM 810 O O . VAL A 1 108 ? 6.998 6.838 11.522 1.00 92.19 108 VAL A O 1
ATOM 813 N N . ASP A 1 109 ? 6.241 7.408 9.478 1.00 90.94 109 ASP A N 1
ATOM 814 C CA . ASP A 1 109 ? 7.462 8.110 9.098 1.00 90.94 109 ASP A CA 1
ATOM 815 C C . ASP A 1 109 ? 7.677 9.304 10.037 1.00 90.94 109 ASP A C 1
ATOM 817 O O . ASP A 1 109 ? 6.772 10.113 10.265 1.00 90.94 109 ASP A O 1
ATOM 821 N N . THR A 1 110 ? 8.899 9.465 10.543 1.00 90.81 110 THR A N 1
ATOM 822 C CA . THR A 1 110 ? 9.271 10.723 11.196 1.00 90.81 110 THR A CA 1
ATOM 823 C C . THR A 1 110 ? 9.174 11.866 10.171 1.00 90.81 110 THR A C 1
ATOM 825 O O . THR A 1 110 ? 9.300 11.623 8.962 1.00 90.81 110 THR A O 1
ATOM 828 N N . PRO A 1 111 ? 8.954 13.126 10.591 1.00 89.94 111 PRO A N 1
ATOM 829 C CA . PRO A 1 111 ? 8.820 14.242 9.650 1.00 89.94 111 PRO A CA 1
ATOM 830 C C . PRO A 1 111 ? 10.039 14.390 8.724 1.00 89.94 111 PRO A C 1
ATOM 832 O O . PRO A 1 111 ? 9.905 14.798 7.568 1.00 89.94 111 PRO A O 1
ATOM 835 N N . GLU A 1 112 ? 11.228 14.008 9.190 1.00 91.50 112 GLU A N 1
ATOM 836 C CA . GLU A 1 112 ? 12.451 13.983 8.392 1.00 91.50 112 GLU A CA 1
ATOM 837 C C . GLU A 1 112 ? 12.390 12.925 7.285 1.00 91.50 112 GLU A C 1
ATOM 839 O O . GLU A 1 112 ? 12.712 13.233 6.134 1.00 91.50 112 GLU A O 1
ATOM 844 N N . VAL A 1 113 ? 11.948 11.703 7.610 1.00 93.75 113 VAL A N 1
ATOM 845 C CA . VAL A 1 113 ? 11.798 10.597 6.649 1.00 93.75 113 VAL A CA 1
ATOM 846 C C . VAL A 1 113 ? 10.711 10.918 5.628 1.00 93.75 113 VAL A C 1
ATOM 848 O O . VAL A 1 113 ? 10.923 10.722 4.431 1.00 93.75 113 VAL A O 1
ATOM 851 N N . ALA A 1 114 ? 9.588 11.490 6.068 1.00 93.31 114 ALA A N 1
ATOM 852 C CA . ALA A 1 114 ? 8.516 11.925 5.179 1.00 93.31 114 ALA A CA 1
ATOM 853 C C . ALA A 1 114 ? 9.013 12.976 4.170 1.00 93.31 114 ALA A C 1
ATOM 855 O O . ALA A 1 114 ? 8.782 12.844 2.966 1.00 93.31 114 ALA A O 1
ATOM 856 N N . ARG A 1 115 ? 9.773 13.983 4.632 1.00 94.38 115 ARG A N 1
ATOM 857 C CA . ARG A 1 115 ? 10.379 14.996 3.753 1.00 94.38 115 ARG A CA 1
ATOM 858 C C . ARG A 1 115 ? 11.387 14.386 2.780 1.00 94.38 115 ARG A C 1
ATOM 860 O O . ARG A 1 115 ? 11.377 14.740 1.604 1.00 94.38 115 ARG A O 1
ATOM 867 N N . ALA A 1 116 ? 12.247 13.483 3.250 1.00 94.06 116 ALA A N 1
ATOM 868 C CA . ALA A 1 116 ? 13.230 12.812 2.401 1.00 94.06 116 ALA A CA 1
ATOM 869 C C . ALA A 1 116 ? 12.550 11.968 1.312 1.00 94.06 116 ALA A C 1
ATOM 871 O O . ALA A 1 116 ? 12.922 12.051 0.143 1.00 94.06 116 ALA A O 1
ATOM 872 N N . LYS A 1 117 ? 11.500 11.223 1.673 1.00 95.69 117 LYS A N 1
ATOM 873 C CA . LYS A 1 117 ? 10.695 10.424 0.744 1.00 95.69 117 LYS A CA 1
ATOM 874 C C . LYS A 1 117 ? 9.986 11.301 -0.288 1.00 95.69 117 LYS A C 1
ATOM 876 O O . LYS A 1 117 ? 10.022 10.986 -1.473 1.00 95.69 117 LYS A O 1
ATOM 881 N N . ALA A 1 118 ? 9.406 12.425 0.134 1.00 94.62 118 ALA A N 1
ATOM 882 C CA . ALA A 1 118 ? 8.779 13.383 -0.773 1.00 94.62 118 ALA A CA 1
ATOM 883 C C . ALA A 1 118 ? 9.790 13.991 -1.759 1.00 94.62 118 ALA A C 1
ATOM 885 O O . ALA A 1 118 ? 9.517 14.044 -2.955 1.00 94.62 118 ALA A O 1
ATOM 886 N N . ALA A 1 119 ? 10.972 14.394 -1.283 1.00 95.38 119 ALA A N 1
ATOM 887 C CA . ALA A 1 119 ? 12.038 14.905 -2.143 1.00 95.38 119 ALA A CA 1
ATOM 888 C C . ALA A 1 119 ? 12.528 13.842 -3.139 1.00 95.38 119 ALA A C 1
ATOM 890 O O . ALA A 1 119 ? 12.718 14.141 -4.315 1.00 95.38 119 ALA A O 1
ATOM 891 N N . HIS A 1 120 ? 12.678 12.595 -2.686 1.00 95.44 120 HIS A N 1
ATOM 892 C CA . HIS A 1 120 ? 13.066 11.480 -3.543 1.00 95.44 120 HIS A CA 1
ATOM 893 C C . HIS A 1 120 ? 12.025 11.208 -4.630 1.00 95.44 120 HIS A C 1
ATOM 895 O O . HIS A 1 120 ? 12.378 11.128 -5.802 1.00 95.44 120 HIS A O 1
ATOM 901 N N . LEU A 1 121 ? 10.743 11.132 -4.268 1.00 96.12 121 LEU A N 1
ATOM 902 C CA . LEU A 1 121 ? 9.662 10.944 -5.235 1.00 96.12 121 LEU A CA 1
ATOM 903 C C . LEU A 1 121 ? 9.543 12.126 -6.202 1.00 96.12 121 LEU A C 1
ATOM 905 O O . LEU A 1 121 ? 9.296 11.919 -7.385 1.00 96.12 121 LEU A O 1
ATOM 909 N N . ALA A 1 122 ? 9.765 13.357 -5.739 1.00 93.94 122 ALA A N 1
ATOM 910 C CA . ALA A 1 122 ? 9.789 14.531 -6.606 1.00 93.94 122 ALA A CA 1
ATOM 911 C C . ALA A 1 122 ? 10.938 14.463 -7.622 1.00 93.94 122 ALA A C 1
ATOM 913 O O . ALA A 1 122 ? 10.717 14.706 -8.805 1.00 93.94 122 ALA A O 1
ATOM 914 N N . ALA A 1 123 ? 12.142 14.082 -7.187 1.00 92.44 123 ALA A N 1
ATOM 915 C CA . ALA A 1 123 ? 13.281 13.880 -8.077 1.00 92.44 123 ALA A CA 1
ATOM 916 C C . ALA A 1 123 ? 13.043 12.719 -9.054 1.00 92.44 123 ALA A C 1
ATOM 918 O O . ALA A 1 123 ? 13.318 12.851 -10.243 1.00 92.44 123 ALA A O 1
ATOM 919 N N . HIS A 1 124 ? 12.477 11.610 -8.575 1.00 93.81 124 HIS A N 1
ATOM 920 C CA . HIS A 1 124 ? 12.107 10.473 -9.412 1.00 93.81 124 HIS A CA 1
ATOM 921 C C . HIS A 1 124 ? 11.105 10.887 -10.493 1.00 93.81 124 HIS A C 1
ATOM 923 O O . HIS A 1 124 ? 11.311 10.596 -11.666 1.00 93.81 124 HIS A O 1
ATOM 929 N N . ASN A 1 125 ? 10.058 11.624 -10.122 1.00 91.75 125 ASN A N 1
ATOM 930 C CA . ASN A 1 125 ? 9.058 12.113 -11.066 1.00 91.75 125 ASN A CA 1
ATOM 931 C C . ASN A 1 125 ? 9.639 13.137 -12.036 1.00 91.75 125 ASN A C 1
ATOM 933 O O . ASN A 1 125 ? 9.285 13.107 -13.206 1.00 91.75 125 ASN A O 1
ATOM 937 N N . HIS A 1 126 ? 10.546 14.000 -11.575 1.00 86.75 126 HIS A N 1
ATOM 938 C CA . HIS A 1 126 ? 11.263 14.926 -12.441 1.00 86.75 126 HIS A CA 1
ATOM 939 C C . HIS A 1 126 ? 12.075 14.171 -13.496 1.00 86.75 126 HIS A C 1
ATOM 941 O O . HIS A 1 126 ? 11.975 14.502 -14.669 1.00 86.75 126 HIS A O 1
ATOM 947 N N . ILE A 1 127 ? 12.830 13.136 -13.103 1.00 85.44 127 ILE A N 1
ATOM 948 C CA . ILE A 1 127 ? 13.595 12.298 -14.039 1.00 85.44 127 ILE A CA 1
ATOM 949 C C . ILE A 1 127 ? 12.651 11.555 -14.983 1.00 85.44 127 ILE A C 1
ATOM 951 O O . ILE A 1 127 ? 12.859 11.593 -16.188 1.00 85.44 127 ILE A O 1
ATOM 955 N N . ALA A 1 128 ? 11.592 10.935 -14.462 1.00 83.69 128 ALA A N 1
ATOM 956 C CA . ALA A 1 128 ? 10.607 10.216 -15.262 1.00 83.69 128 ALA A CA 1
ATOM 957 C C . ALA A 1 128 ? 9.858 11.129 -16.249 1.00 83.69 128 ALA A C 1
ATOM 959 O O . ALA A 1 128 ? 9.495 10.677 -17.329 1.00 83.69 128 ALA A O 1
ATOM 960 N N . SER A 1 129 ? 9.642 12.406 -15.910 1.00 81.12 129 SER A N 1
ATOM 961 C CA . SER A 1 129 ? 9.006 13.374 -16.809 1.00 81.12 129 SER A CA 1
ATOM 962 C C . SER A 1 129 ? 9.990 14.056 -17.758 1.00 81.12 129 SER A C 1
ATOM 964 O O . SER A 1 129 ? 9.573 14.546 -18.802 1.00 81.12 129 SER A O 1
ATOM 966 N N . SER A 1 130 ? 11.278 14.128 -17.401 1.00 73.88 130 SER A N 1
ATOM 967 C CA . SER A 1 130 ? 12.353 14.627 -18.271 1.00 73.88 130 SER A CA 1
ATOM 968 C C . SER A 1 130 ? 12.980 13.542 -19.139 1.00 73.88 130 SER A C 1
ATOM 970 O O . SER A 1 130 ? 13.714 13.867 -20.066 1.00 73.88 130 SER A O 1
ATOM 972 N N . ALA A 1 131 ? 12.694 12.270 -18.857 1.00 62.12 131 ALA A N 1
ATOM 973 C CA . ALA A 1 131 ? 12.952 11.164 -19.758 1.00 62.12 131 ALA A CA 1
ATOM 974 C C . ALA A 1 131 ? 11.998 11.307 -20.950 1.00 62.12 131 ALA A C 1
ATOM 976 O O . ALA A 1 131 ? 10.978 10.630 -21.062 1.00 62.12 131 ALA A O 1
ATOM 977 N N . ALA A 1 132 ? 12.328 12.235 -21.851 1.00 56.00 132 ALA A N 1
ATOM 978 C CA . ALA A 1 132 ? 11.984 12.052 -23.244 1.00 56.00 132 ALA A CA 1
ATOM 979 C C . ALA A 1 132 ? 12.464 10.648 -23.625 1.00 56.00 132 ALA A C 1
ATOM 981 O O . ALA A 1 132 ? 13.523 10.214 -23.168 1.00 56.00 132 ALA A O 1
ATOM 982 N N . VAL A 1 133 ? 11.659 9.923 -24.399 1.00 55.53 133 VAL A N 1
ATOM 983 C CA . VAL A 1 133 ? 12.049 8.647 -25.004 1.00 55.53 133 VAL A CA 1
ATOM 984 C C . VAL A 1 133 ? 13.189 8.945 -25.977 1.00 55.53 133 VAL A C 1
ATOM 986 O O . VAL A 1 133 ? 12.987 9.125 -27.172 1.00 55.53 133 VAL A O 1
ATOM 989 N N . GLU A 1 134 ? 14.381 9.107 -25.431 1.00 50.56 134 GLU A N 1
ATOM 990 C CA . GLU A 1 134 ? 15.634 9.135 -26.144 1.00 50.56 134 GLU A CA 1
ATOM 991 C C . GLU A 1 134 ? 16.123 7.695 -26.039 1.00 50.56 134 GLU A C 1
ATOM 993 O O . GLU A 1 134 ? 16.616 7.245 -25.002 1.00 50.56 134 GLU A O 1
ATOM 998 N N . ASP A 1 135 ? 15.840 6.932 -27.095 1.00 49.62 135 ASP A N 1
ATOM 999 C CA . ASP A 1 135 ? 16.426 5.618 -27.356 1.00 49.62 135 ASP A CA 1
ATOM 1000 C C . ASP A 1 135 ? 17.918 5.806 -27.661 1.00 49.62 135 ASP A C 1
ATOM 1002 O O . ASP A 1 135 ? 18.392 5.586 -28.767 1.00 49.62 135 ASP A O 1
ATOM 1006 N N . ASP A 1 136 ? 18.648 6.331 -26.686 1.00 50.12 136 ASP A N 1
ATOM 1007 C CA . ASP A 1 136 ? 20.099 6.404 -26.692 1.00 50.12 136 ASP A CA 1
ATOM 1008 C C . ASP A 1 136 ? 20.575 5.915 -25.330 1.00 50.12 136 ASP A C 1
ATOM 1010 O O . ASP A 1 136 ? 21.165 6.612 -24.506 1.00 50.12 136 ASP A O 1
ATOM 1014 N N . SER A 1 137 ? 20.251 4.653 -25.057 1.00 48.72 137 SER A N 1
ATOM 1015 C CA . SER A 1 137 ? 21.102 3.887 -24.164 1.00 48.72 137 SER A CA 1
ATOM 1016 C C . SER A 1 137 ? 22.441 3.733 -24.888 1.00 48.72 137 SER A C 1
ATOM 1018 O O . SER A 1 137 ? 22.439 3.120 -25.960 1.00 48.72 137 SER A O 1
ATOM 1020 N N . PRO A 1 138 ? 23.592 4.169 -24.332 1.00 50.41 138 PRO A N 1
ATOM 1021 C CA . PRO A 1 138 ? 24.892 3.683 -24.770 1.00 50.41 138 PRO A CA 1
ATOM 1022 C C . PRO A 1 138 ? 25.000 2.232 -24.303 1.00 50.41 1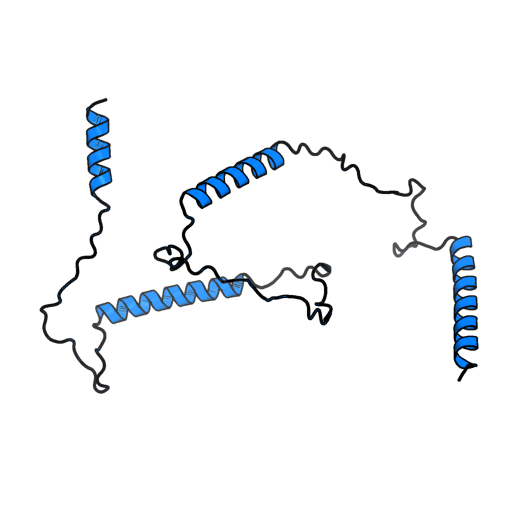38 PRO A C 1
ATOM 1024 O O . PRO A 1 138 ? 25.658 1.866 -23.329 1.00 50.41 138 PRO A O 1
ATOM 1027 N N . SER A 1 139 ? 24.236 1.406 -25.000 1.00 45.22 139 SER A N 1
ATOM 1028 C CA . SER A 1 139 ? 24.257 -0.022 -24.955 1.00 45.22 139 SER A CA 1
ATOM 1029 C C . SER A 1 139 ? 25.636 -0.408 -25.439 1.00 45.22 139 SER A C 1
ATOM 1031 O O . SER A 1 139 ? 25.994 -0.205 -26.598 1.00 45.22 139 SER A O 1
ATOM 1033 N N . TYR A 1 140 ? 26.417 -0.999 -24.547 1.00 48.56 140 TYR A N 1
ATOM 1034 C CA . TYR A 1 140 ? 27.583 -1.795 -24.906 1.00 48.56 140 TYR A CA 1
ATOM 1035 C C . TYR A 1 140 ? 27.130 -3.070 -25.659 1.00 48.56 140 TYR A C 1
ATOM 1037 O O . TYR A 1 140 ? 27.568 -4.178 -25.368 1.00 48.56 140 TYR A O 1
ATOM 1045 N N . SER A 1 141 ? 26.202 -2.945 -26.611 1.00 46.00 141 SER A N 1
ATOM 1046 C CA . SER A 1 141 ? 25.763 -4.009 -27.493 1.00 46.00 141 SER A CA 1
ATOM 1047 C C . SER A 1 141 ? 26.726 -4.033 -28.660 1.00 46.00 141 SER A C 1
ATOM 1049 O O . SER A 1 141 ? 26.657 -3.229 -29.588 1.00 46.00 141 SER A O 1
ATOM 1051 N N . HIS A 1 142 ? 27.625 -5.009 -28.622 1.00 53.94 142 HIS A N 1
ATOM 1052 C CA . HIS A 1 142 ? 28.230 -5.553 -29.830 1.00 53.94 142 HIS A CA 1
ATOM 1053 C C . HIS A 1 142 ? 27.138 -6.304 -30.616 1.00 53.94 142 HIS A C 1
ATOM 1055 O O . HIS A 1 142 ? 27.167 -7.525 -30.756 1.00 53.94 142 HIS A O 1
ATOM 1061 N N . GLY A 1 143 ? 26.114 -5.570 -31.052 1.00 55.94 143 GLY A N 1
ATOM 1062 C CA . GLY A 1 143 ? 24.997 -6.079 -31.822 1.00 55.94 143 GLY A CA 1
ATOM 1063 C C . GLY A 1 143 ? 25.462 -6.291 -33.248 1.00 55.94 143 GLY A C 1
ATOM 1064 O O . GLY A 1 143 ? 25.798 -5.342 -33.953 1.00 55.94 143 GLY A O 1
ATOM 1065 N N . TYR A 1 144 ? 25.527 -7.548 -33.662 1.00 59.84 144 TYR A N 1
ATOM 1066 C CA . TYR A 1 144 ? 25.818 -7.930 -35.035 1.00 59.84 144 TYR A CA 1
ATOM 1067 C C . TYR A 1 144 ? 24.833 -7.236 -35.998 1.00 59.84 144 TYR A C 1
ATOM 1069 O O . TYR A 1 144 ? 23.672 -7.625 -36.099 1.00 59.84 144 TYR A O 1
ATOM 1077 N N . HIS A 1 145 ? 25.299 -6.209 -36.715 1.00 67.81 145 HIS A N 1
ATOM 1078 C CA . HIS A 1 145 ? 24.575 -5.551 -37.810 1.00 67.81 145 HIS A CA 1
ATOM 1079 C C . HIS A 1 145 ? 24.766 -6.331 -39.118 1.00 67.81 145 HIS A C 1
ATOM 1081 O O . HIS A 1 145 ? 25.363 -5.848 -40.079 1.00 67.81 145 HIS A O 1
ATOM 1087 N N . GLY A 1 146 ? 24.308 -7.579 -39.142 1.00 70.06 146 GLY A N 1
ATOM 1088 C CA . GLY A 1 146 ? 24.281 -8.394 -40.353 1.00 70.06 146 GLY A CA 1
ATOM 1089 C C . GLY A 1 146 ? 22.859 -8.759 -40.773 1.00 70.06 146 GLY A C 1
ATOM 1090 O O . GLY A 1 146 ? 21.896 -8.411 -40.085 1.00 70.06 146 GLY A O 1
ATOM 1091 N N . PRO A 1 147 ? 22.708 -9.435 -41.923 1.00 77.19 147 PRO A N 1
ATOM 1092 C CA . PRO A 1 147 ? 21.407 -9.893 -42.386 1.00 77.19 147 PRO A CA 1
ATOM 1093 C C . PRO A 1 147 ? 20.758 -10.815 -41.347 1.00 77.19 147 PRO A C 1
ATOM 1095 O O . PRO A 1 147 ? 21.444 -11.551 -40.634 1.00 77.19 147 PRO A O 1
ATOM 1098 N N . ALA A 1 148 ? 19.426 -10.770 -41.274 1.00 77.69 148 ALA A N 1
ATOM 1099 C CA . ALA A 1 148 ? 18.658 -11.636 -40.390 1.00 77.69 148 ALA A CA 1
ATOM 1100 C C . ALA A 1 148 ? 18.993 -13.112 -40.660 1.00 77.69 148 ALA A C 1
ATOM 1102 O O . ALA A 1 148 ? 19.126 -13.527 -41.814 1.00 77.69 148 ALA A O 1
ATOM 1103 N N . ALA A 1 149 ? 19.134 -13.897 -39.590 1.00 80.94 149 ALA A N 1
ATOM 1104 C CA . ALA A 1 149 ? 19.440 -15.314 -39.709 1.00 80.94 149 ALA A CA 1
ATOM 1105 C C . ALA A 1 149 ? 18.314 -16.044 -40.471 1.00 80.94 149 ALA A C 1
ATOM 1107 O O . ALA A 1 149 ? 17.140 -15.732 -40.254 1.00 80.94 149 ALA A O 1
ATOM 1108 N N . PRO A 1 150 ? 18.639 -16.999 -41.362 1.00 81.25 150 PRO A N 1
ATOM 1109 C CA . PRO A 1 150 ? 17.629 -17.726 -42.122 1.00 81.25 150 PRO A CA 1
ATOM 1110 C C . PRO A 1 150 ? 16.728 -18.514 -41.168 1.00 81.25 150 PRO A C 1
ATOM 1112 O O . PRO A 1 150 ? 17.219 -19.226 -40.298 1.00 81.25 150 PRO A O 1
ATOM 1115 N N . LEU A 1 151 ? 15.411 -18.376 -41.318 1.00 87.56 151 LEU A N 1
ATOM 1116 C CA . LEU A 1 151 ? 14.411 -19.041 -40.479 1.00 87.56 151 LEU A CA 1
ATOM 1117 C C . LEU A 1 151 ? 13.722 -20.169 -41.259 1.00 87.56 151 LEU A C 1
ATOM 1119 O O . LEU A 1 151 ? 13.480 -20.051 -42.459 1.00 87.56 151 LEU A O 1
ATOM 1123 N N . SER A 1 152 ? 13.398 -21.261 -40.571 1.00 82.94 152 SER A N 1
ATOM 1124 C CA . SER A 1 152 ? 12.594 -22.371 -41.086 1.00 82.94 152 SER A CA 1
ATOM 1125 C C . SER A 1 152 ? 11.106 -22.021 -40.986 1.00 82.94 152 SER A C 1
ATOM 1127 O O . SER A 1 152 ? 10.721 -21.025 -40.370 1.00 82.94 152 SER A O 1
ATOM 1129 N N . HIS A 1 153 ? 10.241 -22.835 -41.593 1.00 83.56 153 HIS A N 1
ATOM 1130 C CA . HIS A 1 153 ? 8.792 -22.616 -41.582 1.00 83.56 153 HIS A CA 1
ATOM 1131 C C . HIS A 1 153 ? 8.185 -22.620 -40.162 1.00 83.56 153 HIS A C 1
ATOM 1133 O O . HIS A 1 153 ? 7.056 -22.176 -39.970 1.00 83.56 153 HIS A O 1
ATOM 1139 N N . ASP A 1 154 ? 8.895 -23.179 -39.182 1.00 84.56 154 ASP A N 1
ATOM 1140 C CA . ASP A 1 154 ? 8.543 -23.236 -37.760 1.00 84.56 154 ASP A CA 1
ATOM 1141 C C . ASP A 1 154 ? 9.098 -22.040 -36.962 1.00 84.56 154 ASP A C 1
ATOM 1143 O O . ASP A 1 154 ? 8.946 -21.986 -35.743 1.00 84.56 154 ASP A O 1
ATOM 1147 N N . GLY A 1 155 ? 9.740 -21.079 -37.638 1.00 84.38 155 GLY A N 1
ATOM 1148 C CA . GLY A 1 155 ? 10.289 -19.865 -37.035 1.00 84.38 155 GLY A CA 1
ATOM 1149 C C . GLY A 1 155 ? 11.620 -20.066 -36.307 1.00 84.38 155 GLY A C 1
ATOM 1150 O O . GLY A 1 155 ? 12.086 -19.148 -35.636 1.00 84.38 155 GLY A O 1
ATOM 1151 N N . ARG A 1 156 ? 12.251 -21.241 -36.421 1.00 90.00 156 ARG A N 1
ATOM 1152 C CA . ARG A 1 156 ? 13.581 -21.496 -35.850 1.00 90.00 156 ARG A CA 1
ATOM 1153 C C . ARG A 1 156 ? 14.687 -21.096 -36.815 1.00 90.00 156 ARG A C 1
ATOM 1155 O O . ARG A 1 156 ? 14.533 -21.248 -38.022 1.00 90.00 156 ARG A O 1
ATOM 1162 N N . VAL A 1 157 ? 15.817 -20.633 -36.281 1.00 88.06 157 VAL A N 1
ATOM 1163 C CA . VAL A 1 157 ? 17.015 -20.351 -37.083 1.00 88.06 157 VAL A CA 1
ATOM 1164 C C . VAL A 1 157 ? 17.523 -21.648 -37.707 1.00 88.06 157 VAL A C 1
ATOM 1166 O O . VAL A 1 157 ? 17.793 -22.620 -37.004 1.00 88.06 157 VAL A O 1
ATOM 1169 N N . VAL A 1 158 ? 17.626 -21.654 -39.032 1.00 87.88 158 VAL A N 1
ATOM 1170 C CA . VAL A 1 158 ? 18.233 -22.727 -39.813 1.00 87.88 158 VAL A CA 1
ATOM 1171 C C . VAL A 1 158 ? 19.731 -22.520 -39.795 1.00 87.88 158 VAL A C 1
ATOM 1173 O O . VAL A 1 158 ? 20.225 -21.425 -40.062 1.00 87.88 158 VAL A O 1
ATOM 1176 N N . ASP A 1 159 ? 20.464 -23.585 -39.504 1.00 85.44 159 ASP A N 1
ATOM 1177 C CA . ASP A 1 159 ? 21.911 -23.531 -39.597 1.00 85.44 159 ASP A CA 1
ATOM 1178 C C . ASP A 1 159 ? 22.343 -23.318 -41.038 1.00 85.44 159 ASP A C 1
ATOM 1180 O O . ASP A 1 159 ? 21.913 -24.027 -41.952 1.00 85.44 159 ASP A O 1
ATOM 1184 N N . THR A 1 160 ? 23.256 -22.371 -41.233 1.00 86.06 160 THR A N 1
ATOM 1185 C CA . THR A 1 160 ? 23.989 -22.306 -42.491 1.00 86.06 160 THR A CA 1
ATOM 1186 C C . THR A 1 160 ? 24.814 -23.596 -42.643 1.00 86.06 160 THR A C 1
ATOM 1188 O O . THR A 1 160 ? 25.173 -24.227 -41.635 1.00 86.06 160 THR A O 1
ATOM 1191 N N . PRO A 1 161 ? 25.122 -24.041 -43.875 1.00 86.50 161 PRO A N 1
ATOM 1192 C CA . PRO A 1 161 ? 25.882 -25.275 -44.087 1.00 86.50 161 PRO A CA 1
ATOM 1193 C C . PRO A 1 161 ? 27.233 -25.272 -43.352 1.00 86.50 161 PRO A C 1
ATOM 1195 O O . PRO A 1 161 ? 27.683 -26.317 -42.879 1.00 86.50 161 PRO A O 1
ATOM 1198 N N . GLU A 1 162 ? 27.847 -24.100 -43.175 1.00 87.88 162 GLU A N 1
ATOM 1199 C CA . GLU A 1 162 ? 29.085 -23.924 -42.417 1.00 87.88 162 GLU A CA 1
ATOM 1200 C C . GLU A 1 162 ? 28.890 -24.225 -40.924 1.00 87.88 162 GLU A C 1
ATOM 1202 O O . GLU A 1 162 ? 29.690 -24.951 -40.330 1.00 87.88 162 GLU A O 1
ATOM 1207 N N . VAL A 1 163 ? 27.810 -23.714 -40.318 1.00 89.50 163 VAL A N 1
ATOM 1208 C CA . VAL A 1 163 ? 27.482 -23.941 -38.900 1.00 89.50 163 VAL A CA 1
ATOM 1209 C C . VAL A 1 163 ? 27.128 -25.407 -38.652 1.00 89.50 163 VAL A C 1
ATOM 1211 O O . VAL A 1 163 ? 27.568 -25.990 -37.658 1.00 89.50 163 VAL A O 1
ATOM 1214 N N . ALA A 1 164 ? 26.399 -26.038 -39.575 1.00 88.69 164 ALA A N 1
ATOM 1215 C CA . ALA A 1 164 ? 26.076 -27.459 -39.491 1.00 88.69 164 ALA A CA 1
ATOM 1216 C C . ALA A 1 164 ? 27.341 -28.338 -39.522 1.00 88.69 164 ALA A C 1
ATOM 1218 O O . ALA A 1 164 ? 27.503 -29.218 -38.672 1.00 88.69 164 ALA A O 1
ATOM 1219 N N . HIS A 1 165 ? 28.271 -28.056 -40.441 1.00 89.69 165 HIS A N 1
ATOM 1220 C CA . HIS A 1 165 ? 29.547 -28.768 -40.531 1.00 89.69 165 HIS A CA 1
ATOM 1221 C C . HIS A 1 165 ? 30.423 -28.545 -39.286 1.00 89.69 165 HIS A C 1
ATOM 1223 O O . HIS A 1 165 ? 30.971 -29.496 -38.725 1.00 89.69 165 HIS A O 1
ATOM 1229 N N . ALA A 1 166 ? 30.510 -27.305 -38.792 1.00 91.81 166 ALA A N 1
ATOM 1230 C CA . ALA A 1 166 ? 31.239 -26.992 -37.563 1.00 91.81 166 ALA A CA 1
ATOM 1231 C C . ALA A 1 166 ? 30.669 -27.746 -36.351 1.00 91.81 166 ALA A C 1
ATOM 1233 O O . ALA A 1 166 ? 31.428 -28.309 -35.558 1.00 91.81 166 ALA A O 1
ATOM 1234 N N . ARG A 1 167 ? 29.337 -27.829 -36.236 1.00 92.81 167 ARG A N 1
ATOM 1235 C CA . ARG A 1 167 ? 28.676 -28.600 -35.178 1.00 92.81 167 ARG A CA 1
ATOM 1236 C C . ARG A 1 167 ? 28.991 -30.087 -35.279 1.00 92.81 167 ARG A C 1
ATOM 1238 O O . ARG A 1 167 ? 29.275 -30.702 -34.256 1.00 92.81 167 ARG A O 1
ATOM 1245 N N . GLN A 1 168 ? 28.967 -30.666 -36.478 1.00 92.00 168 GLN A N 1
ATOM 1246 C CA . GLN A 1 168 ? 29.311 -32.075 -36.672 1.00 92.00 168 GLN A CA 1
ATOM 1247 C C . GLN A 1 168 ? 30.747 -32.368 -36.222 1.00 92.00 168 GLN A C 1
ATOM 1249 O O . GLN A 1 168 ? 30.974 -33.329 -35.487 1.00 92.00 168 GLN A O 1
ATOM 1254 N N . ASN A 1 169 ? 31.699 -31.507 -36.586 1.00 92.94 169 ASN A N 1
ATOM 1255 C CA . ASN A 1 169 ? 33.090 -31.645 -36.157 1.00 92.94 169 ASN A CA 1
ATOM 1256 C C . ASN A 1 169 ? 33.237 -31.510 -34.639 1.00 92.94 169 ASN A C 1
ATOM 1258 O O . ASN A 1 169 ? 33.932 -32.310 -34.014 1.00 92.94 169 ASN A O 1
ATOM 1262 N N . HIS A 1 170 ? 32.549 -30.540 -34.031 1.00 91.38 170 HIS A N 1
ATOM 1263 C CA . HIS A 1 170 ? 32.554 -30.359 -32.582 1.00 91.38 170 HIS A CA 1
ATOM 1264 C C . HIS A 1 170 ? 31.980 -31.580 -31.855 1.00 91.38 170 HIS A C 1
ATOM 1266 O O . HIS A 1 170 ? 32.551 -32.046 -30.873 1.00 91.38 170 HIS A O 1
ATOM 1272 N N . LEU A 1 171 ? 30.879 -32.141 -32.357 1.00 93.50 171 LEU A N 1
ATOM 1273 C CA . LEU A 1 171 ? 30.273 -33.345 -31.791 1.00 93.50 171 LEU A CA 1
ATOM 1274 C C . LEU A 1 171 ? 31.177 -34.574 -31.950 1.00 93.50 171 LEU A C 1
ATOM 1276 O O . LEU A 1 171 ? 31.292 -35.354 -31.009 1.00 93.50 171 LEU A O 1
ATOM 1280 N N . ALA A 1 172 ? 31.864 -34.729 -33.085 1.00 90.44 172 ALA A N 1
ATOM 1281 C CA . ALA A 1 172 ? 32.841 -35.800 -33.284 1.00 90.44 172 ALA A CA 1
ATOM 1282 C C . ALA A 1 172 ? 34.041 -35.665 -32.329 1.00 90.44 172 ALA A C 1
ATOM 1284 O O . ALA A 1 172 ? 34.464 -36.645 -31.718 1.00 90.44 172 ALA A O 1
ATOM 1285 N N . ALA A 1 173 ? 34.552 -34.446 -32.138 1.00 87.69 173 ALA A N 1
ATOM 1286 C CA . ALA A 1 173 ? 35.604 -34.169 -31.164 1.00 87.69 173 ALA A CA 1
ATOM 1287 C C . ALA A 1 173 ? 35.139 -34.445 -29.725 1.00 87.69 173 ALA A C 1
ATOM 1289 O O . ALA A 1 173 ? 35.866 -35.069 -28.956 1.00 87.69 173 ALA A O 1
ATOM 1290 N N . HIS A 1 174 ? 33.913 -34.047 -29.374 1.00 89.38 174 HIS A N 1
ATOM 1291 C CA . HIS A 1 174 ? 33.321 -34.318 -28.066 1.00 89.38 174 HIS A CA 1
ATOM 1292 C C . HIS A 1 174 ? 33.139 -35.825 -27.822 1.00 89.38 174 HIS A C 1
ATOM 1294 O O . HIS A 1 174 ? 33.440 -36.316 -26.737 1.00 89.38 174 HIS A O 1
ATOM 1300 N N . ALA A 1 175 ? 32.710 -36.583 -28.834 1.00 87.81 175 ALA A N 1
ATOM 1301 C CA . ALA A 1 175 ? 32.615 -38.039 -28.759 1.00 87.81 175 ALA A CA 1
ATOM 1302 C C . ALA A 1 175 ? 33.991 -38.701 -28.574 1.00 87.81 175 ALA A C 1
ATOM 1304 O O . ALA A 1 175 ? 34.134 -39.585 -27.732 1.00 87.81 175 ALA A O 1
ATOM 1305 N N . ASN A 1 176 ? 35.019 -38.231 -29.288 1.00 83.94 176 ASN A N 1
ATOM 1306 C CA . ASN A 1 176 ? 36.392 -38.697 -29.086 1.00 83.94 176 ASN A CA 1
ATOM 1307 C C . ASN A 1 176 ? 36.892 -38.379 -27.670 1.00 83.94 176 ASN A C 1
ATOM 1309 O O . ASN A 1 176 ? 37.477 -39.243 -27.025 1.00 83.94 176 ASN A O 1
ATOM 1313 N N . ALA A 1 177 ? 36.625 -37.178 -27.150 1.00 82.12 177 ALA A N 1
ATOM 1314 C CA . ALA A 1 177 ? 37.011 -36.794 -25.792 1.00 82.12 177 ALA A CA 1
ATOM 1315 C C . ALA A 1 177 ? 36.343 -37.675 -24.722 1.00 82.12 177 ALA A C 1
ATOM 1317 O O . ALA A 1 177 ? 37.007 -38.096 -23.778 1.00 82.12 177 ALA A O 1
ATOM 1318 N N . LEU A 1 178 ? 35.062 -38.021 -24.893 1.00 79.25 178 LEU A N 1
ATOM 1319 C CA . LEU A 1 178 ? 34.380 -38.987 -24.024 1.00 79.25 178 LEU A CA 1
ATOM 1320 C C . LEU A 1 178 ? 34.992 -40.391 -24.119 1.00 79.25 178 LEU A C 1
ATOM 1322 O O . LEU A 1 178 ? 35.023 -41.108 -23.122 1.00 79.25 178 LEU A O 1
ATOM 1326 N N . HIS A 1 179 ? 35.500 -40.779 -25.291 1.00 63.28 179 HIS A N 1
ATOM 1327 C CA . HIS A 1 179 ? 36.159 -42.069 -25.465 1.00 63.28 179 HIS A CA 1
ATOM 1328 C C . HIS A 1 179 ? 37.531 -42.124 -24.773 1.00 63.28 179 HIS A C 1
ATOM 1330 O O . HIS A 1 179 ? 37.833 -43.120 -24.120 1.00 63.28 179 HIS A O 1
ATOM 1336 N N . TYR A 1 180 ? 38.320 -41.044 -24.835 1.00 58.31 180 TYR A N 1
ATOM 1337 C CA . TYR A 1 180 ? 39.582 -40.927 -24.092 1.00 58.31 180 TYR A CA 1
ATOM 1338 C C . TYR A 1 180 ? 39.368 -40.778 -22.577 1.00 58.31 180 TYR A C 1
ATOM 1340 O O . TYR A 1 180 ? 40.143 -41.326 -21.803 1.00 58.31 180 TYR A O 1
ATOM 1348 N N . GLY A 1 181 ? 38.284 -40.129 -22.138 1.00 55.41 181 GLY A N 1
ATOM 1349 C CA . GLY A 1 181 ? 37.943 -39.994 -20.716 1.00 55.41 181 GLY A CA 1
ATOM 1350 C C . GLY A 1 181 ? 37.558 -41.303 -20.009 1.00 55.41 181 GLY A C 1
ATOM 1351 O O . GLY A 1 181 ? 37.504 -41.326 -18.784 1.00 55.41 181 GLY A O 1
ATOM 1352 N N . TYR A 1 182 ? 37.304 -42.389 -20.752 1.00 51.62 182 TYR A N 1
ATOM 1353 C CA . TYR A 1 182 ? 37.012 -43.720 -20.196 1.00 51.62 182 TYR A CA 1
ATOM 1354 C C . TYR A 1 182 ? 38.227 -44.663 -20.204 1.00 51.62 182 TYR A C 1
ATOM 1356 O O . TYR A 1 182 ? 38.116 -45.796 -19.751 1.00 51.62 182 TYR A O 1
ATOM 1364 N N . SER A 1 183 ? 39.375 -44.225 -20.735 1.00 51.34 183 SER A N 1
ATOM 1365 C CA . SER A 1 183 ? 40.576 -45.062 -20.866 1.00 51.34 183 SER A CA 1
ATOM 1366 C C . SER A 1 183 ? 41.649 -44.785 -19.800 1.00 51.34 183 SER A C 1
ATOM 1368 O O . SER A 1 183 ? 42.673 -45.463 -19.810 1.00 51.34 183 SER A O 1
ATOM 1370 N N . ASP A 1 184 ? 41.399 -43.831 -18.893 1.00 51.00 184 ASP A N 1
ATOM 1371 C CA . ASP A 1 184 ? 42.256 -43.469 -17.747 1.00 51.00 184 ASP A CA 1
ATOM 1372 C C . ASP A 1 184 ? 41.695 -43.956 -16.385 1.00 51.00 184 ASP A C 1
ATOM 1374 O O . ASP A 1 184 ? 42.050 -43.423 -15.331 1.00 51.00 184 ASP A O 1
ATOM 1378 N N . TYR A 1 185 ? 40.843 -44.991 -16.391 1.00 46.34 185 TYR A N 1
ATOM 1379 C CA . TYR A 1 185 ? 40.457 -45.757 -15.195 1.00 46.34 185 TYR A CA 1
ATOM 1380 C C . TYR A 1 185 ? 40.651 -47.259 -15.402 1.00 46.34 185 TYR A C 1
ATOM 1382 O O . TYR A 1 185 ? 40.182 -47.777 -16.440 1.00 46.34 185 TYR A O 1
#

Sequence (185 aa):
MKSLIALVLTVAAQTLATPAYYQYRGPPAPIGHDGRVMDTPEVAHAKAAHLATVAEAAAKISRSSVASEDRDHHGYSKPVTVVNQMYHTGYQGYHGPPAPLDHDGRVVDTPEVARAKAAHLAAHNHIASSAAVEDDSPSYSHGYHGPAAPLSHDGRVVDTPEVAHARQNHLAAHANALHYGYSDY

pLDDT: mean 72.55, std 18.41, range [40.94, 96.12]

Secondary structure (DSSP, 8-state):
-HHHHHHHHHHTTS-----------SSPPPB-TTSSBPPPHHHHHHHHHHHHHHHHHHHHHTTSSS---------S---------S---------SSPPPB-TTSPBPPPHHHHHHHHHHHHHHHHHHHH---------------SPPPPB-TTSPBPPPHHHHHHHHHHHHHHHHHHHHTTS--

Foldseek 3Di:
DVVVVVVVVVVVPPPPPDPPPPPDPDDDADADPVRHRDQDPVRVVVVVVVVVVVVVVVVVVVVVPDDDPDPDDPDDDDPPPPVCPDDPPDPPDPPDDDADADPVRHHDDDPVRVVVVVVVVVVVVVVVVVPDVPPDDVPPDPDPPDDDADADPVRDRDDDPVRVVVVVVVVVVVVVVVVVVVVVD

Organism: Harpegnathos saltator (NCBI:txid610380)